Protein AF-A0A9K3NCC0-F1 (afdb_monomer_lite)

Foldseek 3Di:
DDDDDDDPDDPAFDFQPPADAPEEFEWEWDWAADPNDTFIETLLEFEDDDFFDQQNCCPPPVVPPHADEPPAPRPHRDPHHDYHAFEYEDEAQGKYKYKYFYQDPAKWKKFKPPWKWFFFDKDAADDDPCRNVRTDRGGTHIDRMDMHGHRMMTMIITGRNAAGKMKIATPPPRNVVRRGIHIYGYDDPPPPCVRPNDDDPPDAGTDPGHDPDDPPPDPDPPPDD

pLDDT: mean 90.75, std 14.59, range [33.19, 98.88]

Secondary structure (DSSP, 8-state):
-PPPPPPSSPTT----TT--EEEEEEEEEEEEEETTEEEEEETTEEE---SS-HHHHHHHHTTTTT--TT-S-SSS--SS-EEE--EEEEETT-EEEEEEEE-SSS-EEEEETT--EEEEEEEES---GGGGGG---SSPEEESEEEE-TTEEEEEEEE--S-EEEEEEESSHHHHHTT-EEEEEEE-SS--TTTSPPPPTT----GGGSPP-PPPPPPPP----

Sequence (225 aa):
MTTGAARPNPQGTFNVSNVTLTETIILHGLQANIQGSYRYAVNNISYSTPDTPLKLADYYVNGSGVYRLGEFPIHSVNEEAAYGVSVVNATHKGWHEIIFQNDLSSMDSWHLDGYGFYVVGFGDGEWTPGSRDSYNLYDPVVRSTVQVYPGGWTAVYVFLDNPGMWNLRSQHLKRWYLGQELYIRVHDDDPNPAKENPPPENILLCGEFGEPVAPGSAPEPQLGW

InterPro domains:
  IPR008972 Cupredoxin [G3DSA:2.60.40.420] (16-213)
  IPR008972 Cupredoxin [SSF49503] (22-209)
  IPR011706 Multicopper oxidase, C-terminal [PF07731] (55-189)
  IPR045087 Multicopper oxidase [PTHR11709] (22-189)

Radius of gyration: 21.64 Å; chains: 1; bounding box: 37×76×78 Å

Structure (mmCIF, N/CA/C/O backbone):
data_AF-A0A9K3NCC0-F1
#
_entry.id   AF-A0A9K3NCC0-F1
#
loop_
_atom_site.group_PDB
_atom_site.id
_atom_site.type_symbol
_atom_site.label_atom_id
_atom_site.label_alt_id
_atom_site.label_comp_id
_atom_site.label_asym_id
_atom_site.label_entity_id
_atom_site.label_seq_id
_atom_site.pdbx_PDB_ins_code
_atom_site.Cartn_x
_atom_site.Cartn_y
_atom_site.Cartn_z
_atom_site.occupancy
_atom_site.B_iso_or_equiv
_atom_site.auth_seq_id
_atom_site.auth_comp_id
_atom_site.auth_asym_id
_atom_site.auth_atom_id
_atom_site.pdbx_PDB_model_num
ATOM 1 N N . MET A 1 1 ? -1.077 -50.869 6.446 1.00 35.19 1 MET A N 1
ATOM 2 C CA . MET A 1 1 ? -0.549 -49.507 6.664 1.00 35.19 1 MET A CA 1
ATOM 3 C C . MET A 1 1 ? -1.524 -48.771 7.555 1.00 35.19 1 MET A C 1
ATOM 5 O O . MET A 1 1 ? -2.706 -48.746 7.243 1.00 35.19 1 MET A O 1
ATOM 9 N N . THR A 1 2 ? -1.053 -48.289 8.697 1.00 33.19 2 THR A N 1
ATOM 10 C CA . THR A 1 2 ? -1.832 -47.514 9.663 1.00 33.19 2 THR A CA 1
ATOM 11 C C . THR A 1 2 ? -2.222 -46.171 9.050 1.00 33.19 2 THR A C 1
ATOM 13 O O . THR A 1 2 ? -1.381 -45.436 8.538 1.00 33.19 2 THR A O 1
ATOM 16 N N . THR A 1 3 ? -3.518 -45.876 9.062 1.00 37.31 3 THR A N 1
ATOM 17 C CA . THR A 1 3 ? -4.096 -44.576 8.717 1.00 37.31 3 THR A CA 1
ATOM 18 C C . THR A 1 3 ? -3.520 -43.513 9.649 1.00 37.31 3 THR A C 1
ATOM 20 O O . THR A 1 3 ? -3.691 -43.599 10.865 1.00 37.31 3 THR A O 1
ATOM 23 N N . GLY A 1 4 ? -2.785 -42.559 9.073 1.00 40.38 4 GLY A N 1
ATOM 24 C CA . GLY A 1 4 ? -2.139 -41.462 9.787 1.00 40.38 4 GLY A CA 1
ATOM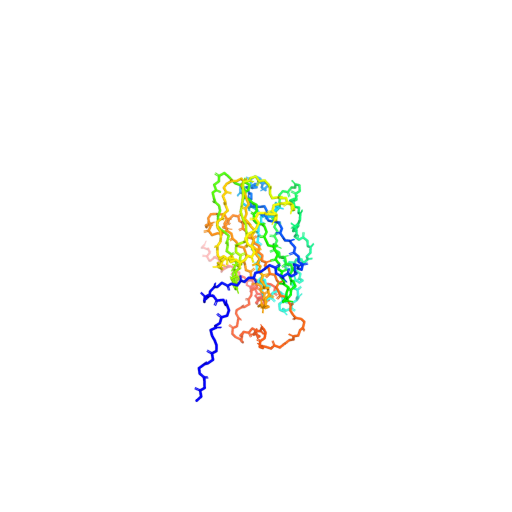 25 C C . GLY A 1 4 ? -3.132 -40.633 10.601 1.00 40.38 4 GLY A C 1
ATOM 26 O O . GLY A 1 4 ? -4.270 -40.417 10.189 1.00 40.38 4 GLY A O 1
ATOM 27 N N . ALA A 1 5 ? -2.661 -40.214 11.772 1.00 35.59 5 ALA A N 1
ATOM 28 C CA . ALA A 1 5 ? -3.373 -39.473 12.799 1.00 35.59 5 ALA A CA 1
ATOM 29 C C . ALA A 1 5 ? -4.171 -38.263 12.275 1.00 35.59 5 ALA A C 1
ATOM 31 O O . ALA A 1 5 ? -3.778 -37.597 11.314 1.00 35.59 5 ALA A O 1
ATOM 32 N N . ALA A 1 6 ? -5.277 -37.967 12.963 1.00 38.84 6 ALA A N 1
ATOM 33 C CA . ALA A 1 6 ? -6.056 -36.749 12.782 1.00 38.84 6 ALA A CA 1
ATOM 34 C C . ALA A 1 6 ? -5.140 -35.513 12.825 1.00 38.84 6 ALA A C 1
ATOM 36 O O . ALA A 1 6 ? -4.315 -35.371 13.730 1.00 38.84 6 ALA A O 1
ATOM 37 N N . ARG A 1 7 ? -5.269 -34.632 11.825 1.00 40.97 7 ARG A N 1
ATOM 38 C CA . ARG A 1 7 ? -4.554 -33.349 11.805 1.00 40.97 7 ARG A CA 1
ATOM 39 C C . ARG A 1 7 ? -5.022 -32.501 13.004 1.00 40.97 7 ARG A C 1
ATOM 41 O O . ARG A 1 7 ? -6.231 -32.435 13.215 1.00 40.97 7 ARG A O 1
ATOM 48 N N . PRO A 1 8 ? -4.120 -31.844 13.762 1.00 47.91 8 PRO A N 1
ATOM 49 C CA . PRO A 1 8 ? -4.491 -31.078 14.959 1.00 47.91 8 PRO A CA 1
ATOM 50 C C . PRO A 1 8 ? -5.408 -29.877 14.695 1.00 47.91 8 PRO A C 1
ATOM 52 O O . PRO A 1 8 ? -6.141 -29.480 15.594 1.00 47.91 8 PRO A O 1
ATOM 55 N N . ASN A 1 9 ? -5.398 -29.326 13.475 1.00 47.22 9 ASN A N 1
ATOM 56 C CA . ASN A 1 9 ? -6.296 -28.240 13.093 1.00 47.22 9 ASN A CA 1
ATOM 57 C C . ASN A 1 9 ? -7.466 -28.760 12.246 1.00 47.22 9 ASN A C 1
ATOM 59 O O . ASN A 1 9 ? -7.235 -29.515 11.289 1.00 47.22 9 ASN A O 1
ATOM 63 N N . PRO A 1 10 ? -8.704 -28.307 12.526 1.00 49.94 10 PRO A N 1
ATOM 64 C CA . PRO A 1 10 ? -9.787 -28.340 11.551 1.00 49.94 10 PRO A CA 1
ATOM 65 C C . PRO A 1 10 ? -9.279 -27.768 10.221 1.00 49.94 10 PRO A C 1
ATOM 67 O O . PRO A 1 10 ? -8.558 -26.772 10.198 1.00 49.94 10 PRO A O 1
ATOM 70 N N . GLN A 1 11 ? -9.593 -28.421 9.104 1.00 44.09 11 GLN A N 1
ATOM 71 C CA . GLN A 1 11 ? -9.156 -27.959 7.785 1.00 44.09 11 GLN A CA 1
ATOM 72 C C . GLN A 1 11 ? -9.553 -26.487 7.575 1.00 44.09 11 GLN A C 1
ATOM 74 O O . GLN A 1 11 ? -10.735 -26.163 7.616 1.00 44.09 11 GLN A O 1
ATOM 79 N N . GLY A 1 12 ? -8.567 -25.617 7.330 1.00 52.44 12 GLY A N 1
ATOM 80 C CA . GLY A 1 12 ? -8.792 -24.219 6.949 1.00 52.44 12 GLY A CA 1
ATOM 81 C C . GLY A 1 12 ? -8.529 -23.161 8.023 1.00 52.44 12 GLY A C 1
ATOM 82 O O . GLY A 1 12 ? -8.654 -21.983 7.706 1.00 52.44 12 GLY A O 1
ATOM 83 N N . THR A 1 13 ? -8.129 -23.527 9.247 1.00 57.16 13 THR A N 1
ATOM 84 C CA . THR A 1 13 ? -7.699 -22.548 10.259 1.00 57.16 13 THR A CA 1
ATOM 85 C C . THR A 1 13 ? -6.177 -22.548 10.387 1.00 57.16 13 THR A C 1
ATOM 87 O O . THR A 1 13 ? -5.557 -23.574 10.676 1.00 57.16 13 THR A O 1
ATOM 90 N N . PHE A 1 14 ? -5.552 -21.396 10.145 1.00 71.06 14 PHE A N 1
ATOM 91 C CA . PHE A 1 14 ? -4.151 -21.166 10.487 1.00 71.06 14 PHE A CA 1
ATOM 92 C C . PHE A 1 14 ? -4.112 -20.287 11.725 1.00 71.06 14 PHE A C 1
ATOM 94 O O . PHE A 1 14 ? -4.691 -19.205 11.755 1.00 71.06 14 PHE A O 1
ATOM 101 N N . ASN A 1 15 ? -3.416 -20.777 12.739 1.00 82.62 15 ASN A N 1
ATOM 102 C CA . ASN A 1 15 ? -3.143 -20.017 13.939 1.00 82.62 15 ASN A CA 1
ATOM 103 C C . ASN A 1 15 ? -1.944 -19.098 13.666 1.00 82.62 15 ASN A C 1
ATOM 105 O O . ASN A 1 15 ? -0.882 -19.571 13.255 1.00 82.62 15 ASN A O 1
ATOM 109 N N . VAL A 1 16 ? -2.121 -17.800 13.907 1.00 90.19 16 VAL A N 1
ATOM 110 C CA . VAL A 1 16 ? -1.085 -16.768 13.737 1.00 90.19 16 VAL A CA 1
ATOM 111 C C . VAL A 1 16 ? -0.627 -16.185 15.081 1.00 90.19 16 VAL A C 1
ATOM 113 O O . VAL A 1 16 ? -0.004 -15.134 15.127 1.00 90.19 16 VAL A O 1
ATOM 116 N N . SER A 1 17 ? -0.894 -16.870 16.195 1.00 90.25 17 SER A N 1
ATOM 117 C CA . SER A 1 17 ? -0.553 -16.414 17.554 1.00 90.25 17 SER A CA 1
ATOM 118 C C . SER A 1 17 ? 0.954 -16.350 17.817 1.00 90.25 17 SER A C 1
ATOM 120 O O . SER A 1 17 ? 1.389 -15.596 18.677 1.00 90.25 17 SER A O 1
ATOM 122 N N . ASN A 1 18 ? 1.752 -17.125 17.076 1.00 88.94 18 ASN A N 1
ATOM 123 C CA . ASN A 1 18 ? 3.203 -17.235 17.272 1.00 88.94 18 ASN A CA 1
ATOM 124 C C . ASN A 1 18 ? 4.018 -16.619 16.121 1.00 88.94 18 ASN A C 1
ATOM 126 O O . ASN A 1 18 ? 5.195 -16.946 15.963 1.00 88.94 18 ASN A O 1
ATOM 130 N N . VAL A 1 19 ? 3.409 -15.776 15.281 1.00 92.19 19 VAL A N 1
ATOM 131 C CA . VAL A 1 19 ? 4.144 -15.100 14.200 1.00 92.19 19 VAL A CA 1
ATOM 132 C C . VAL A 1 19 ? 4.928 -13.914 14.756 1.00 92.19 19 VAL A C 1
ATOM 134 O O . VAL A 1 19 ? 4.476 -13.221 15.664 1.00 92.19 19 VAL A O 1
ATOM 137 N N . THR A 1 20 ? 6.116 -13.667 14.212 1.00 94.31 20 THR A N 1
ATOM 138 C CA . THR A 1 20 ? 6.901 -12.466 14.523 1.00 94.31 20 THR A CA 1
ATOM 139 C C . THR A 1 20 ? 6.724 -11.470 13.392 1.00 94.31 20 THR A C 1
ATOM 141 O O . THR A 1 20 ? 7.162 -11.739 12.274 1.00 94.31 20 THR A O 1
ATOM 144 N N . LEU A 1 21 ? 6.079 -10.340 13.682 1.00 95.88 21 LEU A N 1
ATOM 145 C CA . LEU A 1 21 ? 5.903 -9.266 12.711 1.00 95.88 21 LEU A CA 1
ATOM 146 C C . LEU A 1 21 ? 7.261 -8.646 12.368 1.00 95.88 21 LEU A C 1
ATOM 148 O O . LEU A 1 21 ? 8.018 -8.247 13.250 1.00 95.88 21 LEU A O 1
ATOM 152 N N . THR A 1 22 ? 7.560 -8.596 11.078 1.00 96.12 22 THR A N 1
ATOM 153 C CA . THR A 1 22 ? 8.728 -7.933 10.501 1.00 96.12 22 THR A CA 1
ATOM 154 C C . THR A 1 22 ? 8.508 -6.429 10.424 1.00 96.12 22 THR A C 1
ATOM 156 O O . THR A 1 22 ? 9.412 -5.665 10.744 1.00 96.12 22 THR A O 1
ATOM 159 N N . GLU A 1 23 ? 7.306 -6.008 10.034 1.00 95.56 23 GLU A N 1
ATOM 160 C CA . GLU A 1 23 ? 6.959 -4.602 9.854 1.00 95.56 23 GLU A CA 1
ATOM 161 C C . GLU A 1 23 ? 5.448 -4.398 10.010 1.00 95.56 23 GLU A C 1
ATOM 163 O O . GLU A 1 23 ? 4.643 -5.292 9.722 1.00 95.56 23 GLU A O 1
ATOM 168 N N . THR A 1 24 ? 5.073 -3.208 10.470 1.00 97.81 24 THR A N 1
ATOM 169 C CA . THR A 1 24 ? 3.688 -2.746 10.531 1.00 97.81 24 THR A CA 1
ATOM 170 C C . THR A 1 24 ? 3.521 -1.602 9.536 1.00 97.81 24 THR A C 1
ATOM 172 O O . THR A 1 24 ? 4.287 -0.652 9.570 1.00 97.81 24 THR A O 1
ATOM 175 N N . ILE A 1 25 ? 2.508 -1.650 8.681 1.00 98.31 25 ILE A N 1
ATOM 176 C CA . ILE A 1 25 ? 2.195 -0.615 7.695 1.00 98.31 25 ILE A CA 1
ATOM 177 C C . ILE A 1 25 ? 0.815 -0.055 8.040 1.00 98.31 25 ILE A C 1
ATOM 179 O O . ILE A 1 25 ? -0.150 -0.808 8.134 1.00 98.31 25 ILE A O 1
ATOM 183 N N . ILE A 1 26 ? 0.705 1.257 8.223 1.00 98.62 26 ILE A N 1
ATOM 184 C CA . ILE A 1 26 ? -0.544 1.952 8.550 1.00 98.62 26 ILE A CA 1
ATOM 185 C C . ILE A 1 26 ? -0.945 2.804 7.349 1.00 98.62 26 ILE A C 1
ATOM 187 O O . ILE A 1 26 ? -0.176 3.649 6.896 1.00 98.62 26 ILE A O 1
ATOM 191 N N . LEU A 1 27 ? -2.144 2.569 6.820 1.00 98.81 27 LEU A N 1
ATOM 192 C CA . LEU A 1 27 ? -2.645 3.158 5.581 1.00 98.81 27 LEU A CA 1
ATOM 193 C C . LEU A 1 27 ? -3.971 3.874 5.828 1.00 98.81 27 LEU A C 1
ATOM 195 O O . LEU A 1 27 ? -5.013 3.237 5.970 1.00 98.81 27 LEU A O 1
ATOM 199 N N . HIS A 1 28 ? -3.936 5.200 5.822 1.00 98.75 28 HIS A N 1
ATOM 200 C CA . HIS A 1 28 ? -5.098 6.072 5.907 1.00 98.75 28 HIS A CA 1
ATOM 201 C C . HIS A 1 28 ? -5.676 6.318 4.520 1.00 98.75 28 HIS A C 1
ATOM 203 O O . HIS A 1 28 ? -5.086 7.024 3.699 1.00 98.75 28 HIS A O 1
ATOM 209 N N . GLY A 1 29 ? -6.843 5.736 4.257 1.00 98.44 29 GLY A N 1
ATOM 210 C CA . GLY A 1 29 ? -7.656 6.051 3.092 1.00 98.44 29 GLY A CA 1
ATOM 211 C C . GLY A 1 29 ? -8.475 7.314 3.332 1.00 98.44 29 GLY A C 1
ATOM 212 O O . GLY A 1 29 ? -9.334 7.325 4.211 1.00 98.44 29 GLY A O 1
ATOM 213 N N . LEU A 1 30 ? -8.242 8.359 2.534 1.00 98.38 30 LEU A N 1
ATOM 214 C CA . LEU A 1 30 ? -8.846 9.679 2.741 1.00 98.38 30 LEU A CA 1
ATOM 215 C C . LEU A 1 30 ? -9.178 10.400 1.424 1.00 98.38 30 LEU A C 1
ATOM 217 O O . LEU A 1 30 ? -8.733 10.009 0.341 1.00 98.38 30 LEU A O 1
ATOM 221 N N . GLN A 1 31 ? -9.988 11.460 1.518 1.00 98.06 31 GLN A N 1
ATOM 222 C CA . GLN A 1 31 ? -10.206 12.406 0.417 1.00 98.06 31 GLN A CA 1
ATOM 223 C C . GLN A 1 31 ? -9.142 13.497 0.466 1.00 98.06 31 GLN A C 1
ATOM 225 O O . GLN A 1 31 ? -8.842 14.017 1.537 1.00 98.06 31 GLN A O 1
ATOM 230 N N . ALA A 1 32 ? -8.631 13.889 -0.695 1.00 97.12 32 ALA A N 1
ATOM 231 C CA . ALA A 1 32 ? -7.614 14.920 -0.817 1.00 97.12 32 ALA A CA 1
ATOM 232 C C . ALA A 1 32 ? -8.002 15.961 -1.871 1.00 97.12 32 ALA A C 1
ATOM 234 O O . ALA A 1 32 ? -8.686 15.660 -2.854 1.00 97.12 32 ALA A O 1
ATOM 235 N N . ASN A 1 33 ? -7.534 17.193 -1.682 1.00 96.94 33 ASN A N 1
ATOM 236 C CA . ASN A 1 33 ? -7.567 18.229 -2.706 1.00 96.94 33 ASN A CA 1
ATOM 237 C C . ASN A 1 33 ? -6.130 18.579 -3.085 1.00 96.94 33 ASN A C 1
ATOM 239 O O . ASN A 1 33 ? -5.371 19.052 -2.245 1.00 96.94 33 ASN A O 1
ATOM 243 N N . ILE A 1 34 ? -5.769 18.342 -4.343 1.00 97.75 34 ILE A N 1
ATOM 244 C CA . ILE A 1 34 ? -4.435 18.633 -4.865 1.00 97.75 34 ILE A CA 1
ATOM 245 C C . ILE A 1 34 ? -4.605 19.670 -5.969 1.00 97.75 34 ILE A C 1
ATOM 247 O O . ILE A 1 34 ? -5.135 19.364 -7.039 1.00 97.75 34 ILE A O 1
ATOM 251 N N . GLN A 1 35 ? -4.198 20.912 -5.692 1.00 94.88 35 GLN A N 1
ATOM 252 C CA . GLN A 1 35 ? -4.270 22.035 -6.638 1.00 94.88 35 GLN A CA 1
ATOM 253 C C . GLN A 1 35 ? -5.677 22.241 -7.242 1.00 94.88 35 GLN A C 1
ATOM 255 O O . GLN A 1 35 ? -5.838 22.445 -8.443 1.00 94.88 35 GLN A O 1
ATOM 260 N N . GLY A 1 36 ? -6.725 22.143 -6.418 1.00 94.50 36 GLY A N 1
ATOM 261 C CA . GLY A 1 36 ? -8.120 22.296 -6.845 1.00 94.50 36 GLY A CA 1
ATOM 262 C C . GLY A 1 36 ? -8.755 21.024 -7.417 1.00 94.50 36 GLY A C 1
ATOM 263 O O . GLY A 1 36 ? -9.962 21.009 -7.656 1.00 94.50 36 GLY A O 1
ATOM 264 N N . SER A 1 37 ? -7.985 19.948 -7.601 1.00 96.94 37 SER A N 1
ATOM 265 C CA . SER A 1 37 ? -8.492 18.657 -8.073 1.00 96.94 37 SER A CA 1
ATOM 266 C C . SER A 1 37 ? -8.880 17.756 -6.906 1.00 96.94 37 SER A C 1
ATOM 268 O O . SER A 1 37 ? -8.071 17.489 -6.019 1.00 96.94 37 SER A O 1
ATOM 270 N N . TYR A 1 38 ? -10.108 17.240 -6.937 1.00 97.62 38 TYR A N 1
ATOM 271 C CA . TYR A 1 38 ? -10.577 16.241 -5.981 1.00 97.62 38 TYR A CA 1
ATOM 272 C C . TYR A 1 38 ? -9.947 14.871 -6.269 1.00 97.62 38 TYR A C 1
ATOM 274 O O . TYR A 1 38 ? -10.059 14.355 -7.385 1.00 97.62 38 TYR A O 1
ATOM 282 N N . ARG A 1 39 ? -9.325 14.271 -5.253 1.00 98.44 39 ARG A N 1
ATOM 283 C CA . ARG A 1 39 ? -8.636 12.978 -5.316 1.00 98.44 39 ARG A CA 1
ATOM 284 C C . ARG A 1 39 ? -8.961 12.108 -4.108 1.00 98.44 39 ARG A C 1
ATOM 286 O O . ARG A 1 39 ? -9.506 12.578 -3.110 1.00 98.44 39 ARG A O 1
ATOM 293 N N . TYR A 1 40 ? -8.618 10.831 -4.216 1.00 98.56 40 TYR A N 1
ATOM 294 C CA . TYR A 1 40 ? -8.448 9.971 -3.053 1.00 98.56 40 TYR A CA 1
ATOM 295 C C . TYR A 1 40 ? -6.964 9.678 -2.889 1.00 98.56 40 TYR A C 1
ATOM 297 O O . TYR A 1 40 ? -6.224 9.627 -3.868 1.00 98.56 40 TYR A O 1
ATOM 305 N N . ALA A 1 41 ? -6.536 9.503 -1.650 1.00 98.50 41 ALA A N 1
ATOM 306 C CA . ALA A 1 41 ? -5.137 9.307 -1.331 1.00 98.50 41 ALA A CA 1
ATOM 307 C C . ALA A 1 41 ? -4.972 8.254 -0.241 1.00 98.50 41 ALA A C 1
ATOM 309 O O . ALA A 1 41 ? -5.911 7.940 0.499 1.00 98.50 41 ALA A O 1
ATOM 310 N N . VAL A 1 42 ? -3.750 7.738 -0.160 1.00 98.75 42 VAL A N 1
ATOM 311 C CA . VAL A 1 42 ? -3.281 6.891 0.931 1.00 98.75 42 VAL A CA 1
ATOM 312 C C . VAL A 1 42 ? -2.171 7.647 1.638 1.00 98.75 42 VAL A C 1
ATOM 314 O O . VAL A 1 42 ? -1.190 8.017 0.997 1.00 98.75 42 VAL A O 1
ATOM 317 N N . ASN A 1 43 ? -2.343 7.945 2.926 1.00 98.62 43 ASN A N 1
ATOM 318 C CA . ASN A 1 43 ? -1.390 8.748 3.705 1.00 98.62 43 ASN A CA 1
ATOM 319 C C . ASN A 1 43 ? -1.026 10.089 3.029 1.00 98.62 43 ASN A C 1
ATOM 321 O O . ASN A 1 43 ? 0.122 10.530 3.055 1.00 98.62 43 ASN A O 1
ATOM 325 N N . ASN A 1 44 ? -2.025 10.738 2.417 1.00 98.44 44 ASN A N 1
ATOM 326 C CA . ASN A 1 44 ? -1.894 11.972 1.632 1.00 98.44 44 ASN A CA 1
ATOM 327 C C . ASN A 1 44 ? -1.064 11.864 0.335 1.00 98.44 44 ASN A C 1
ATOM 329 O O . ASN A 1 44 ? -0.757 12.872 -0.295 1.00 98.44 44 ASN A O 1
ATOM 333 N N . ILE A 1 45 ? -0.794 10.656 -0.159 1.00 98.50 45 ILE A N 1
ATOM 334 C CA . ILE A 1 45 ? -0.277 10.450 -1.516 1.00 98.50 45 ILE A CA 1
ATOM 335 C C . ILE A 1 45 ? -1.398 9.895 -2.399 1.00 98.50 45 ILE A C 1
ATOM 337 O O . ILE A 1 45 ? -1.899 8.792 -2.183 1.00 98.50 45 ILE A O 1
ATOM 341 N N . SER A 1 46 ? -1.816 10.680 -3.391 1.00 98.69 46 SER A N 1
ATOM 342 C CA . SER A 1 46 ? -2.705 10.226 -4.464 1.00 98.69 46 SER A CA 1
ATOM 343 C C . SER A 1 46 ? -1.854 9.542 -5.525 1.00 98.69 46 SER A C 1
ATOM 345 O O . SER A 1 46 ? -1.010 10.194 -6.145 1.00 98.69 46 SER A O 1
ATOM 347 N N . TYR A 1 47 ? -2.087 8.253 -5.768 1.00 98.50 47 TYR A N 1
ATOM 348 C CA . TYR A 1 47 ? -1.313 7.509 -6.756 1.00 98.50 47 TYR A CA 1
ATOM 349 C C . TYR A 1 47 ? -1.433 8.134 -8.150 1.00 98.50 47 TYR A C 1
ATOM 351 O O . TYR A 1 47 ? -2.528 8.475 -8.607 1.00 98.50 47 TYR A O 1
ATOM 359 N N . SER A 1 48 ? -0.291 8.282 -8.812 1.00 97.38 48 SER A N 1
ATOM 360 C CA . SER A 1 48 ? -0.176 8.694 -10.205 1.00 97.38 48 SER A CA 1
ATOM 361 C C . SER A 1 48 ? 0.484 7.568 -10.982 1.00 97.38 48 SER A C 1
ATOM 363 O O . SER A 1 48 ? 1.639 7.238 -10.722 1.00 97.38 48 SER A O 1
ATOM 365 N N . THR A 1 49 ? -0.237 6.979 -11.934 1.00 96.88 49 THR A N 1
ATOM 366 C CA . THR A 1 49 ? 0.289 5.894 -12.766 1.00 96.88 49 THR A CA 1
ATOM 367 C C . THR A 1 49 ? 1.456 6.405 -13.620 1.00 96.88 49 THR A C 1
ATOM 369 O O . THR A 1 49 ? 1.254 7.350 -14.384 1.00 96.88 49 THR A O 1
ATOM 372 N N . PRO A 1 50 ? 2.666 5.828 -13.502 1.00 96.81 50 PRO A N 1
ATOM 373 C CA . PRO A 1 50 ? 3.790 6.192 -14.359 1.00 96.81 50 PRO A CA 1
ATOM 374 C C . PRO A 1 50 ? 3.629 5.621 -15.775 1.00 96.81 50 PRO A C 1
ATOM 376 O O . PRO A 1 50 ? 3.002 4.578 -15.963 1.00 96.81 50 PRO A O 1
ATOM 379 N N . ASP A 1 51 ? 4.267 6.259 -16.760 1.00 96.06 51 ASP A N 1
ATOM 380 C CA . ASP A 1 51 ? 4.298 5.773 -18.152 1.00 96.06 51 ASP A CA 1
ATOM 381 C C . ASP A 1 51 ? 5.106 4.470 -18.306 1.00 96.06 51 ASP A C 1
ATOM 383 O O . ASP A 1 51 ? 4.867 3.671 -19.217 1.00 96.06 51 ASP A O 1
ATOM 387 N N . THR A 1 52 ? 6.064 4.243 -17.401 1.00 96.50 52 THR A N 1
ATOM 388 C CA . THR A 1 52 ? 6.847 3.008 -17.308 1.00 96.50 52 THR A CA 1
ATOM 389 C C . THR A 1 52 ? 6.196 2.057 -16.294 1.00 96.50 52 THR A C 1
ATOM 391 O O . THR A 1 52 ? 6.102 2.408 -15.116 1.00 96.50 52 THR A O 1
ATOM 394 N N . PRO A 1 53 ? 5.795 0.832 -16.682 1.00 96.44 53 PRO A N 1
ATOM 395 C CA . PRO A 1 53 ? 5.217 -0.146 -15.770 1.00 96.44 53 PRO A CA 1
ATOM 396 C C . PRO A 1 53 ? 6.168 -0.464 -14.618 1.00 96.44 53 PRO A C 1
ATOM 398 O O . PRO A 1 53 ? 7.340 -0.775 -14.839 1.00 96.44 53 PRO A O 1
ATOM 401 N N . LEU A 1 54 ? 5.650 -0.458 -13.387 1.00 97.25 54 LEU A N 1
ATOM 402 C CA . LEU A 1 54 ? 6.467 -0.628 -12.182 1.00 97.25 54 LEU A CA 1
ATOM 403 C C . LEU A 1 54 ? 7.296 -1.914 -12.191 1.00 97.25 54 LEU A C 1
ATOM 405 O O . LEU A 1 54 ? 8.443 -1.889 -11.762 1.00 97.25 54 LEU A O 1
ATOM 409 N N . LYS A 1 55 ? 6.760 -3.022 -12.722 1.00 94.69 55 LYS A N 1
ATOM 410 C CA . LYS A 1 55 ? 7.508 -4.284 -12.804 1.00 94.69 55 LYS A CA 1
ATOM 411 C C . LYS A 1 55 ? 8.651 -4.243 -13.827 1.00 94.69 55 LYS A C 1
ATOM 413 O O . LYS A 1 55 ? 9.683 -4.863 -13.591 1.00 94.69 55 LYS A O 1
ATOM 418 N N . LEU A 1 56 ? 8.502 -3.494 -14.924 1.00 94.56 56 LEU A N 1
ATOM 419 C CA . LEU A 1 56 ? 9.599 -3.277 -15.875 1.00 94.56 56 LEU A CA 1
ATOM 420 C C . LEU A 1 56 ? 10.675 -2.378 -15.261 1.00 94.56 56 LEU A C 1
ATOM 422 O O . LEU A 1 56 ? 11.858 -2.685 -15.365 1.00 94.56 56 LEU A O 1
ATOM 426 N N . ALA A 1 57 ? 10.260 -1.305 -14.583 1.00 95.81 57 ALA A N 1
ATOM 427 C CA . ALA A 1 57 ? 11.173 -0.408 -13.883 1.00 95.81 57 ALA A CA 1
ATOM 428 C C . ALA A 1 57 ? 11.966 -1.141 -12.789 1.00 95.81 57 ALA A C 1
ATOM 430 O O . ALA A 1 57 ? 13.183 -0.996 -12.702 1.00 95.81 57 ALA A O 1
ATOM 431 N N . ASP A 1 58 ? 11.290 -1.971 -11.994 1.00 94.69 58 ASP A N 1
ATOM 432 C CA . ASP A 1 58 ? 11.908 -2.839 -10.990 1.00 94.69 58 ASP A CA 1
ATOM 433 C C . ASP A 1 58 ? 12.949 -3.778 -11.615 1.00 94.69 58 ASP A C 1
ATOM 435 O O . ASP A 1 58 ? 14.088 -3.831 -11.161 1.00 94.69 58 ASP A O 1
ATOM 439 N N . TYR A 1 59 ? 12.588 -4.460 -12.706 1.00 92.25 59 TYR A N 1
ATOM 440 C CA . TYR A 1 59 ? 13.448 -5.455 -13.345 1.00 92.25 59 TYR A CA 1
ATOM 441 C C . TYR A 1 59 ? 14.687 -4.856 -14.033 1.00 92.25 59 TYR A C 1
ATOM 443 O O . TYR A 1 59 ? 15.788 -5.376 -13.874 1.00 92.25 59 TYR A O 1
ATOM 451 N N . TYR A 1 60 ? 14.531 -3.778 -14.809 1.00 92.00 60 TYR A N 1
ATOM 452 C CA . TYR A 1 60 ? 15.621 -3.251 -15.643 1.00 92.00 60 TYR A CA 1
ATOM 453 C C . TYR A 1 60 ? 16.504 -2.220 -14.942 1.00 92.00 60 TYR A C 1
ATOM 455 O O . TYR A 1 60 ? 17.695 -2.133 -15.239 1.00 92.00 60 TYR A O 1
ATOM 463 N N . VAL A 1 61 ? 15.931 -1.413 -14.047 1.00 94.06 61 VAL A N 1
ATOM 464 C CA . VAL A 1 61 ? 16.618 -0.252 -13.451 1.00 94.06 61 VAL A CA 1
ATOM 465 C C . VAL A 1 61 ? 16.411 -0.146 -11.940 1.00 94.06 61 VAL A C 1
ATOM 467 O O . VAL A 1 61 ? 16.720 0.889 -11.351 1.00 94.06 61 VAL A O 1
ATOM 470 N N . ASN A 1 62 ? 15.896 -1.201 -11.295 1.00 92.94 62 ASN A N 1
ATOM 471 C CA . ASN A 1 62 ? 15.599 -1.232 -9.861 1.00 92.94 62 ASN A CA 1
ATOM 472 C C . ASN A 1 62 ? 14.760 -0.022 -9.397 1.00 92.94 62 ASN A C 1
ATOM 474 O O . ASN A 1 62 ? 15.010 0.582 -8.355 1.00 92.94 62 ASN A O 1
ATOM 478 N N . GLY A 1 63 ? 13.801 0.384 -10.232 1.00 94.94 63 GLY A N 1
ATOM 479 C CA . GLY A 1 63 ? 12.906 1.518 -9.999 1.00 94.94 63 GLY A CA 1
ATOM 480 C C . GLY A 1 63 ? 13.481 2.903 -10.299 1.00 94.94 63 GLY A C 1
ATOM 481 O O . GLY A 1 63 ? 12.717 3.869 -10.306 1.00 94.94 63 GLY A O 1
ATOM 482 N N . SER A 1 64 ? 14.786 3.023 -10.577 1.00 95.38 64 SER A N 1
ATOM 483 C CA . SER A 1 64 ? 15.437 4.304 -10.879 1.00 95.38 64 SER A CA 1
ATOM 484 C C . SER A 1 64 ? 14.702 5.059 -11.991 1.00 95.38 64 SER A C 1
ATOM 486 O O . SER A 1 64 ? 14.369 4.473 -13.011 1.00 95.38 64 SER A O 1
ATOM 488 N N . GLY A 1 65 ? 14.444 6.354 -11.787 1.00 93.94 65 GLY A N 1
ATOM 489 C CA . GLY A 1 65 ? 13.701 7.201 -12.735 1.00 93.94 65 GLY A CA 1
ATOM 490 C C . GLY A 1 65 ? 12.173 7.131 -12.611 1.00 93.94 65 GLY A C 1
ATOM 491 O O . GLY A 1 65 ? 11.500 8.105 -12.936 1.00 93.94 65 GLY A O 1
ATOM 492 N N . VAL A 1 66 ? 11.623 6.051 -12.040 1.00 96.69 66 VAL A N 1
ATOM 493 C CA . VAL A 1 66 ? 10.174 5.772 -12.053 1.00 96.69 66 VAL A CA 1
ATOM 494 C C . VAL A 1 66 ? 9.533 5.862 -10.667 1.00 96.69 66 VAL A C 1
ATOM 496 O O . VAL A 1 66 ? 8.484 6.485 -10.512 1.00 96.69 66 VAL A O 1
ATOM 499 N N . TYR A 1 67 ? 10.140 5.254 -9.648 1.00 96.56 67 TYR A N 1
ATOM 500 C CA . TYR A 1 67 ? 9.656 5.302 -8.265 1.00 96.56 67 TYR A CA 1
ATOM 501 C C . TYR A 1 67 ? 10.817 5.292 -7.273 1.00 96.56 67 TYR A C 1
ATOM 503 O O . TYR A 1 67 ? 11.964 5.018 -7.623 1.00 96.56 67 TYR A O 1
ATOM 511 N N . ARG A 1 68 ? 10.525 5.595 -6.006 1.00 95.44 68 ARG A N 1
ATOM 512 C CA . ARG A 1 68 ? 11.524 5.612 -4.936 1.00 95.44 68 ARG A CA 1
ATOM 513 C C . ARG A 1 68 ? 11.064 4.766 -3.764 1.00 95.44 68 ARG A C 1
ATOM 515 O O . ARG A 1 68 ? 9.938 4.894 -3.296 1.00 95.44 68 ARG A O 1
ATOM 522 N N . LEU A 1 69 ? 11.949 3.890 -3.306 1.00 93.94 69 LEU A N 1
ATOM 523 C CA . LEU A 1 69 ? 11.705 3.047 -2.142 1.00 93.94 69 LEU A CA 1
ATOM 524 C C . LEU A 1 69 ? 12.007 3.823 -0.858 1.00 93.94 69 LEU A C 1
ATOM 526 O O . LEU A 1 69 ? 12.951 4.608 -0.812 1.00 93.94 69 LEU A O 1
ATOM 530 N N . GLY A 1 70 ? 11.211 3.586 0.185 1.00 91.75 70 GLY A N 1
ATOM 531 C CA . GLY A 1 70 ? 11.392 4.204 1.504 1.00 91.75 70 GLY A CA 1
ATOM 532 C C . GLY A 1 70 ? 10.872 5.640 1.633 1.00 91.75 70 GLY A C 1
ATOM 533 O O . GLY A 1 70 ? 10.943 6.197 2.722 1.00 91.75 70 GLY A O 1
ATOM 534 N N . GLU A 1 71 ? 10.334 6.236 0.564 1.00 92.69 71 GLU A N 1
ATOM 535 C CA . GLU A 1 71 ? 9.725 7.575 0.627 1.00 92.69 71 GLU A CA 1
ATOM 536 C C . GLU A 1 71 ? 8.235 7.549 0.999 1.00 92.69 71 GLU A C 1
ATOM 538 O O . GLU A 1 71 ? 7.723 8.529 1.537 1.00 92.69 71 GLU A O 1
ATOM 543 N N . PHE A 1 72 ? 7.520 6.450 0.728 1.00 96.94 72 PHE A N 1
ATOM 544 C CA . PHE A 1 72 ? 6.107 6.349 1.094 1.00 96.94 72 PHE A CA 1
ATOM 545 C C . PHE A 1 72 ? 5.957 6.271 2.628 1.00 96.94 72 PHE A C 1
ATOM 547 O O . PHE A 1 72 ? 6.561 5.392 3.251 1.00 96.94 72 PHE A O 1
ATOM 554 N N . PRO A 1 73 ? 5.149 7.142 3.259 1.00 96.75 73 PRO A N 1
ATOM 555 C CA . PRO A 1 73 ? 5.068 7.230 4.711 1.00 96.75 73 PRO A CA 1
ATOM 556 C C . PRO A 1 73 ? 4.193 6.100 5.271 1.00 96.75 73 PRO A C 1
ATOM 558 O O . PRO A 1 73 ? 2.978 6.215 5.318 1.00 96.75 73 PRO A O 1
ATOM 561 N N . ILE A 1 74 ? 4.786 4.988 5.708 1.00 97.00 74 ILE A N 1
ATOM 562 C CA . ILE A 1 74 ? 4.035 3.816 6.213 1.00 97.00 74 ILE A CA 1
ATOM 563 C C . ILE A 1 74 ? 3.565 3.930 7.676 1.00 97.00 74 ILE A C 1
ATOM 565 O O . ILE A 1 74 ? 2.845 3.060 8.157 1.00 97.00 74 ILE A O 1
ATOM 569 N N . HIS A 1 75 ? 3.967 4.979 8.395 1.00 96.19 75 HIS A N 1
ATOM 570 C CA . HIS A 1 75 ? 3.641 5.193 9.816 1.00 96.19 75 HIS A CA 1
ATOM 571 C C . HIS A 1 75 ? 3.070 6.585 10.111 1.00 96.19 75 HIS A C 1
ATOM 573 O O . HIS A 1 75 ? 2.912 6.961 11.270 1.00 96.19 75 HIS A O 1
ATOM 579 N N . SER A 1 76 ? 2.807 7.374 9.074 1.00 96.62 76 SER A N 1
ATOM 580 C CA . SER A 1 76 ? 2.331 8.745 9.204 1.00 96.62 76 SER A CA 1
ATOM 581 C C . SER A 1 76 ? 1.524 9.140 7.979 1.00 96.62 76 SER A C 1
ATOM 583 O O . SER A 1 76 ? 1.667 8.559 6.907 1.00 96.62 76 SER A O 1
ATOM 585 N N . VAL A 1 77 ? 0.713 10.178 8.127 1.00 97.75 77 VAL A N 1
ATOM 586 C CA . VAL A 1 77 ? 0.048 10.855 7.014 1.00 97.75 77 VAL A CA 1
ATOM 587 C C . VAL A 1 77 ? 0.842 12.123 6.716 1.00 97.75 77 VAL A C 1
ATOM 589 O O . VAL A 1 77 ? 1.170 12.861 7.645 1.00 97.75 77 VAL A O 1
ATOM 592 N N . ASN A 1 78 ? 1.188 12.373 5.449 1.00 97.62 78 ASN A N 1
ATOM 593 C CA . ASN A 1 78 ? 1.865 13.621 5.074 1.00 97.62 78 ASN A CA 1
ATOM 594 C C . ASN A 1 78 ? 1.001 14.837 5.439 1.00 97.62 78 ASN A C 1
ATOM 596 O O . ASN A 1 78 ? -0.221 14.752 5.393 1.00 97.62 78 ASN A O 1
ATOM 600 N N . GLU A 1 79 ? 1.610 15.980 5.756 1.00 96.19 79 GLU A N 1
ATOM 601 C CA . GLU A 1 79 ? 0.854 17.198 6.098 1.00 96.19 79 GLU A CA 1
ATOM 602 C C . GLU A 1 79 ? 0.030 17.714 4.909 1.00 96.19 79 GLU A C 1
ATOM 604 O O . GLU A 1 79 ? -1.142 18.061 5.055 1.00 96.19 79 GLU A O 1
ATOM 609 N N . GLU A 1 80 ? 0.628 17.706 3.716 1.00 96.19 80 GLU A N 1
ATOM 610 C CA . GLU A 1 80 ? -0.012 18.127 2.474 1.00 96.19 80 GLU A CA 1
ATOM 611 C C . GLU A 1 80 ? -0.193 16.953 1.515 1.00 96.19 80 GLU A C 1
ATOM 613 O O . GLU A 1 80 ? 0.656 16.063 1.407 1.00 96.19 80 GLU A O 1
ATOM 618 N N . ALA A 1 81 ? -1.310 16.973 0.787 1.00 97.88 81 ALA A N 1
ATOM 619 C CA . ALA A 1 81 ? -1.588 15.971 -0.223 1.00 97.88 81 ALA A CA 1
ATOM 620 C C . ALA A 1 81 ? -0.837 16.252 -1.529 1.00 97.88 81 ALA A C 1
ATOM 622 O O . ALA A 1 81 ? -0.857 17.373 -2.043 1.00 97.88 81 ALA A O 1
ATOM 623 N N . ALA A 1 82 ? -0.248 15.212 -2.115 1.00 97.94 82 ALA A N 1
ATOM 624 C CA . ALA A 1 82 ? 0.481 15.305 -3.376 1.00 97.94 82 ALA A CA 1
ATOM 625 C C . ALA A 1 82 ? 0.219 14.096 -4.281 1.00 97.94 82 ALA A C 1
ATOM 627 O O . ALA A 1 82 ? -0.209 13.031 -3.831 1.00 97.94 82 ALA A O 1
ATOM 628 N N . TYR A 1 83 ? 0.477 14.269 -5.577 1.00 98.25 83 TYR A N 1
ATOM 629 C CA . TYR A 1 83 ? 0.568 13.139 -6.497 1.00 98.25 83 TYR A CA 1
ATOM 630 C C . TYR A 1 83 ? 1.902 12.425 -6.299 1.00 98.25 83 TYR A C 1
ATOM 632 O O . TYR A 1 83 ? 2.926 13.080 -6.105 1.00 98.25 83 TYR A O 1
ATOM 640 N N . GLY A 1 84 ? 1.907 11.100 -6.399 1.00 97.38 84 GLY A N 1
ATOM 641 C CA . GLY A 1 84 ? 3.142 10.329 -6.301 1.00 97.38 84 GLY A CA 1
ATOM 642 C C . GLY A 1 84 ? 3.003 8.899 -6.800 1.00 97.38 84 GLY A C 1
ATOM 643 O O . GLY A 1 84 ? 1.898 8.381 -6.956 1.00 97.38 84 GLY A O 1
ATOM 644 N N . VAL A 1 85 ? 4.142 8.257 -7.047 1.00 98.06 85 VAL A N 1
ATOM 645 C CA . VAL A 1 85 ? 4.209 6.833 -7.386 1.00 98.06 85 VAL A CA 1
ATOM 646 C C . VAL A 1 85 ? 4.466 6.051 -6.099 1.00 98.06 85 VAL A C 1
ATOM 648 O O . VAL A 1 85 ? 5.604 5.899 -5.659 1.00 98.06 85 VAL A O 1
ATOM 651 N N . SER A 1 86 ? 3.391 5.599 -5.459 1.00 97.81 86 SER A N 1
ATOM 652 C CA . SER A 1 86 ? 3.440 4.926 -4.156 1.00 97.81 86 SER A CA 1
ATOM 653 C C . SER A 1 86 ? 3.940 3.485 -4.283 1.00 97.81 86 SER A C 1
ATOM 655 O O . SER A 1 86 ? 3.179 2.603 -4.686 1.00 97.81 86 SER A O 1
ATOM 657 N N . VAL A 1 87 ? 5.200 3.238 -3.910 1.00 98.31 87 VAL A N 1
ATOM 658 C CA . VAL A 1 87 ? 5.772 1.887 -3.793 1.00 98.31 87 VAL A CA 1
ATOM 659 C C . VAL A 1 87 ? 6.338 1.682 -2.391 1.00 98.31 87 VAL A C 1
ATOM 661 O O . VAL A 1 87 ? 7.223 2.413 -1.950 1.00 98.31 87 VAL A O 1
ATOM 664 N N . VAL A 1 88 ? 5.838 0.663 -1.698 1.00 97.56 88 VAL A N 1
ATOM 665 C CA . VAL A 1 88 ? 6.309 0.233 -0.380 1.00 97.56 88 VAL A CA 1
ATOM 666 C C . VAL A 1 88 ? 7.196 -0.990 -0.562 1.00 97.56 88 VAL A C 1
ATOM 668 O O . VAL A 1 88 ? 6.777 -1.981 -1.158 1.00 97.56 88 VAL A O 1
ATOM 671 N N . ASN A 1 89 ? 8.431 -0.921 -0.070 1.00 95.69 89 ASN A N 1
ATOM 672 C CA . ASN A 1 89 ? 9.316 -2.081 -0.044 1.00 95.69 89 ASN A CA 1
ATOM 673 C C . ASN A 1 89 ? 8.935 -2.972 1.136 1.00 95.69 89 ASN A C 1
ATOM 675 O O . ASN A 1 89 ? 8.772 -2.458 2.235 1.00 95.69 89 ASN A O 1
ATOM 679 N N . ALA A 1 90 ? 8.843 -4.279 0.922 1.00 94.75 90 ALA A N 1
ATOM 680 C CA . ALA A 1 90 ? 8.509 -5.228 1.970 1.00 94.75 90 ALA A CA 1
ATOM 681 C C . ALA A 1 90 ? 9.468 -6.421 1.968 1.00 94.75 90 ALA A C 1
ATOM 683 O O . ALA A 1 90 ? 10.019 -6.817 0.935 1.00 94.75 90 ALA A O 1
ATOM 684 N N . THR A 1 91 ? 9.678 -6.999 3.148 1.00 93.69 91 THR A N 1
ATOM 685 C CA . THR A 1 91 ? 10.665 -8.067 3.338 1.00 93.69 91 THR A CA 1
ATOM 686 C C . THR A 1 91 ? 10.120 -9.402 2.826 1.00 93.69 91 THR A C 1
ATOM 688 O O . THR A 1 91 ? 9.108 -9.898 3.326 1.00 93.69 91 THR A O 1
ATOM 691 N N . HIS A 1 92 ? 10.800 -10.029 1.862 1.00 94.38 92 HIS A N 1
ATOM 692 C CA . HIS A 1 92 ? 10.429 -11.366 1.394 1.00 94.38 92 HIS A CA 1
ATOM 693 C C . HIS A 1 92 ? 10.524 -12.400 2.529 1.00 94.38 92 HIS A C 1
ATOM 695 O O . HIS A 1 92 ? 11.495 -12.435 3.285 1.00 94.38 92 HIS A O 1
ATOM 701 N N . LYS A 1 93 ? 9.493 -13.244 2.650 1.00 93.12 93 LYS A N 1
ATOM 702 C CA . LYS A 1 93 ? 9.263 -14.195 3.752 1.00 93.12 93 LYS A CA 1
ATOM 703 C C . LYS A 1 93 ? 9.174 -13.533 5.132 1.00 93.12 93 LYS A C 1
ATOM 705 O O . LYS A 1 93 ? 9.418 -14.187 6.146 1.00 93.12 93 LYS A O 1
ATOM 710 N N . GLY A 1 94 ? 8.802 -12.255 5.178 1.00 94.06 94 GLY A N 1
ATOM 711 C CA . GLY A 1 94 ? 8.443 -11.546 6.401 1.00 94.06 94 GLY A CA 1
ATOM 712 C C . GLY A 1 94 ? 6.935 -11.561 6.650 1.00 94.06 94 GLY A C 1
ATOM 713 O O . GLY A 1 94 ? 6.132 -11.458 5.717 1.00 94.06 94 GLY A O 1
ATOM 714 N N . TRP A 1 95 ? 6.541 -11.648 7.920 1.00 96.50 95 TRP A N 1
ATOM 715 C CA . TRP A 1 95 ? 5.158 -11.403 8.333 1.00 96.50 95 TRP A CA 1
ATOM 716 C C . TRP A 1 95 ? 4.940 -9.903 8.480 1.00 96.50 95 TRP A C 1
ATOM 718 O O . TRP A 1 95 ? 5.605 -9.268 9.290 1.00 96.50 95 TRP A O 1
ATOM 728 N N . HIS A 1 96 ? 4.016 -9.336 7.718 1.00 98.00 96 HIS A N 1
ATOM 729 C CA . HIS A 1 96 ? 3.689 -7.916 7.786 1.00 98.00 96 HIS A CA 1
ATOM 730 C C . HIS A 1 96 ? 2.292 -7.749 8.365 1.00 98.00 96 HIS A C 1
ATOM 732 O O . HIS A 1 96 ? 1.380 -8.521 8.061 1.00 98.00 96 HIS A O 1
ATOM 738 N N . GLU A 1 97 ? 2.127 -6.734 9.199 1.00 98.62 97 GLU A N 1
ATOM 739 C CA . GLU A 1 97 ? 0.822 -6.267 9.637 1.00 98.62 97 GLU A CA 1
ATOM 740 C C . GLU A 1 97 ? 0.444 -5.050 8.801 1.00 98.62 97 GLU A C 1
ATOM 742 O O . GLU A 1 97 ? 1.189 -4.078 8.764 1.00 98.62 97 GLU A O 1
ATOM 747 N N . ILE A 1 98 ? -0.710 -5.089 8.143 1.00 98.75 98 ILE A N 1
ATOM 748 C CA . ILE A 1 98 ? -1.242 -3.938 7.414 1.00 98.75 98 ILE A CA 1
ATOM 749 C C . ILE A 1 98 ? -2.508 -3.479 8.128 1.00 98.75 98 ILE A C 1
ATOM 751 O O . ILE A 1 98 ? -3.455 -4.252 8.288 1.00 98.75 98 ILE A O 1
ATOM 755 N N . ILE A 1 99 ? -2.517 -2.223 8.560 1.00 98.88 99 ILE A N 1
ATOM 756 C CA . ILE A 1 99 ? -3.666 -1.547 9.147 1.00 98.88 99 ILE A CA 1
ATOM 757 C C . ILE A 1 99 ? -4.243 -0.622 8.094 1.00 98.88 99 ILE A C 1
ATOM 759 O O . ILE A 1 99 ? -3.597 0.324 7.653 1.00 98.88 99 ILE A O 1
ATOM 763 N N . PHE A 1 100 ? -5.488 -0.878 7.729 1.00 98.88 100 PHE A N 1
ATOM 764 C CA . PHE A 1 100 ? -6.278 0.036 6.930 1.00 98.88 100 PHE A CA 1
ATOM 765 C C . PHE A 1 100 ? -7.083 0.917 7.875 1.00 98.88 100 PHE A C 1
ATOM 767 O O . PHE A 1 100 ? -7.975 0.418 8.559 1.00 98.88 100 PHE A O 1
ATOM 774 N N . GLN A 1 101 ? -6.775 2.208 7.904 1.00 98.75 101 GLN A N 1
ATOM 775 C CA . GLN A 1 101 ? -7.561 3.237 8.571 1.00 98.75 101 GLN A CA 1
ATOM 776 C C . GLN A 1 101 ? -8.453 3.914 7.521 1.00 98.75 101 GLN A C 1
ATOM 778 O O . GLN A 1 101 ? -7.983 4.310 6.453 1.00 98.75 101 GLN A O 1
ATOM 783 N N . ASN A 1 102 ? -9.756 4.009 7.783 1.00 98.62 102 ASN A N 1
ATOM 784 C CA . ASN A 1 102 ? -10.707 4.600 6.845 1.00 98.62 102 ASN A CA 1
ATOM 785 C C . ASN A 1 102 ? -11.223 5.944 7.361 1.00 98.62 102 ASN A C 1
ATOM 787 O O . ASN A 1 102 ? -12.192 5.998 8.117 1.00 98.62 102 ASN A O 1
ATOM 791 N N . ASP A 1 103 ? -10.638 7.031 6.867 1.00 98.25 103 ASP A N 1
ATOM 792 C CA . ASP A 1 103 ? -11.010 8.401 7.241 1.00 98.25 103 ASP A CA 1
ATOM 793 C C . ASP A 1 103 ? -12.200 8.924 6.409 1.00 98.25 103 ASP A C 1
ATOM 795 O O . ASP A 1 103 ? -12.555 10.104 6.437 1.00 98.25 103 ASP A O 1
ATOM 799 N N . LEU A 1 104 ? -12.842 8.043 5.633 1.00 97.62 104 LEU A N 1
ATOM 800 C CA . LEU A 1 104 ? -13.997 8.356 4.801 1.00 97.62 104 LEU A CA 1
ATOM 801 C C . LEU A 1 104 ? -15.307 8.116 5.557 1.00 97.62 104 LEU A C 1
ATOM 803 O O . LEU A 1 104 ? -15.436 7.227 6.394 1.00 97.62 104 LEU A O 1
ATOM 807 N N . SER A 1 105 ? -16.353 8.838 5.155 1.00 97.00 105 SER A N 1
ATOM 808 C CA . SER A 1 105 ? -17.717 8.684 5.687 1.00 97.00 105 SER A CA 1
ATOM 809 C C . SER A 1 105 ? -18.478 7.461 5.154 1.00 97.00 105 SER A C 1
ATOM 811 O O . SER A 1 105 ? -19.657 7.277 5.451 1.00 97.00 105 SER A O 1
ATOM 813 N N . SER A 1 106 ? -17.833 6.620 4.344 1.00 97.75 106 SER A N 1
ATOM 814 C CA . SER A 1 106 ? -18.422 5.408 3.771 1.00 97.75 106 SER A CA 1
ATOM 815 C C . SER A 1 106 ? -17.421 4.260 3.823 1.00 97.75 106 SER A C 1
ATOM 817 O O . SER A 1 106 ? -16.210 4.484 3.798 1.00 97.75 106 SER A O 1
ATOM 819 N N . MET A 1 107 ? -17.934 3.031 3.895 1.00 98.31 107 MET A N 1
ATOM 820 C CA . MET A 1 107 ? -17.112 1.822 3.928 1.00 98.31 107 MET A CA 1
ATOM 821 C C . MET A 1 107 ? -16.159 1.791 2.728 1.00 98.31 107 MET A C 1
ATOM 823 O O . MET A 1 107 ? -16.521 2.256 1.646 1.00 98.31 107 MET A O 1
ATOM 827 N N . ASP A 1 108 ? -14.948 1.284 2.932 1.00 98.25 108 ASP A N 1
ATOM 828 C CA . ASP A 1 108 ? -14.015 0.921 1.864 1.00 98.25 108 ASP A CA 1
ATOM 829 C C . ASP A 1 108 ? -13.879 -0.598 1.750 1.00 98.25 108 ASP A C 1
ATOM 831 O O . ASP A 1 108 ? -14.299 -1.346 2.634 1.00 98.25 108 ASP A O 1
ATOM 835 N N . SER A 1 109 ? -13.271 -1.068 0.669 1.00 98.44 109 SER A N 1
ATOM 836 C CA . SER A 1 109 ? -12.869 -2.459 0.496 1.00 98.44 109 SER A CA 1
ATOM 837 C C . SER A 1 109 ? -11.481 -2.507 -0.119 1.00 98.44 109 SER A C 1
ATOM 839 O O . SER A 1 109 ? -11.308 -2.068 -1.247 1.00 98.44 109 SER A O 1
ATOM 841 N N . TRP A 1 110 ? -10.503 -3.045 0.599 1.00 98.81 110 TRP A N 1
ATOM 842 C CA . TRP A 1 110 ? -9.105 -3.107 0.176 1.00 98.81 110 TRP A CA 1
ATOM 843 C C . TRP A 1 110 ? -8.744 -4.492 -0.326 1.00 98.81 110 TRP A C 1
ATOM 845 O O . TRP A 1 110 ? -9.107 -5.476 0.312 1.00 98.81 110 TRP A O 1
ATOM 855 N N . HIS A 1 111 ? -8.033 -4.570 -1.447 1.00 98.88 111 HIS A N 1
ATOM 856 C CA . HIS A 1 111 ? -7.569 -5.814 -2.055 1.00 98.88 111 HIS A CA 1
ATOM 857 C C . HIS A 1 111 ? -6.067 -5.779 -2.293 1.00 98.88 111 HIS A C 1
ATOM 859 O O . HIS A 1 111 ? -5.569 -4.771 -2.793 1.00 98.88 111 HIS A O 1
ATOM 865 N N . LEU A 1 112 ? -5.397 -6.888 -1.985 1.00 98.81 112 LEU A N 1
ATOM 866 C CA . LEU A 1 112 ? -3.984 -7.103 -2.276 1.00 98.81 112 LEU A CA 1
ATOM 867 C C . LEU A 1 112 ? -3.847 -8.167 -3.368 1.00 98.81 112 LEU A C 1
ATOM 869 O O . LEU A 1 112 ? -4.215 -9.325 -3.157 1.00 98.81 112 LEU A O 1
ATOM 873 N N . ASP A 1 113 ? -3.304 -7.775 -4.517 1.00 98.50 113 ASP A N 1
ATOM 874 C CA . ASP A 1 113 ? -2.995 -8.710 -5.597 1.00 98.50 113 ASP A CA 1
ATOM 875 C C . ASP A 1 113 ? -1.912 -9.709 -5.143 1.00 98.50 113 ASP A C 1
ATOM 877 O O . ASP A 1 113 ? -1.028 -9.383 -4.352 1.00 98.50 113 ASP A O 1
ATOM 881 N N . GLY A 1 114 ? -1.966 -10.944 -5.648 1.00 96.75 114 GLY A N 1
ATOM 882 C CA . GLY A 1 114 ? -0.928 -11.961 -5.417 1.00 96.75 114 GLY A CA 1
ATOM 883 C C . GLY A 1 114 ? -0.917 -12.622 -4.036 1.00 96.75 114 GLY A C 1
ATOM 884 O O . GLY A 1 114 ? -0.181 -13.593 -3.861 1.00 96.75 114 GLY A O 1
ATOM 885 N N . TYR A 1 115 ? -1.746 -12.161 -3.091 1.00 97.69 115 TYR A N 1
ATOM 886 C CA . TYR A 1 115 ? -1.739 -12.643 -1.709 1.00 97.69 115 TYR A CA 1
ATOM 887 C C . TYR A 1 115 ? -3.131 -12.913 -1.133 1.00 97.69 115 TYR A C 1
ATOM 889 O O . TYR A 1 115 ? -4.114 -12.226 -1.410 1.00 97.69 115 TYR A O 1
ATOM 897 N N . GLY A 1 116 ? -3.182 -13.910 -0.251 1.00 97.38 116 GLY A N 1
ATOM 898 C CA . GLY A 1 116 ? -4.179 -13.984 0.810 1.00 97.38 116 GLY A CA 1
ATOM 899 C C . GLY A 1 116 ? -3.572 -13.488 2.124 1.00 97.38 116 GLY A C 1
ATOM 900 O O . GLY A 1 116 ? -2.379 -13.651 2.365 1.00 97.38 116 GLY A O 1
ATOM 901 N N . PHE A 1 117 ? -4.394 -12.907 2.986 1.00 97.69 117 PHE A N 1
ATOM 902 C CA . PHE A 1 117 ? -4.021 -12.403 4.302 1.00 97.69 117 PHE A CA 1
ATOM 903 C C . PHE A 1 117 ? -5.040 -12.828 5.361 1.00 97.69 117 PHE A C 1
ATOM 905 O O . PHE A 1 117 ? -6.198 -13.128 5.060 1.00 97.69 117 PHE A O 1
ATOM 912 N N . TYR A 1 118 ? -4.603 -12.839 6.613 1.00 97.88 118 TYR A N 1
ATOM 913 C CA . TYR A 1 118 ? -5.392 -13.184 7.788 1.00 97.88 118 TYR A CA 1
ATOM 914 C C . TYR A 1 118 ? -6.003 -11.919 8.373 1.00 97.88 118 TYR A C 1
ATOM 916 O O . TYR A 1 118 ? -5.272 -11.032 8.804 1.00 97.88 118 TYR A O 1
ATOM 924 N N . VAL A 1 119 ? -7.330 -11.817 8.402 1.00 98.25 119 VAL A N 1
ATOM 925 C CA . VAL A 1 119 ? -8.008 -10.681 9.042 1.00 98.25 119 VAL A CA 1
ATOM 926 C C . VAL A 1 119 ? -7.996 -10.900 10.551 1.00 98.25 119 VAL A C 1
ATOM 928 O O . VAL A 1 119 ? -8.706 -11.774 11.048 1.00 98.25 119 VAL A O 1
ATOM 931 N N . VAL A 1 120 ? -7.171 -10.130 11.261 1.00 98.25 120 VAL A N 1
ATOM 932 C CA . VAL A 1 120 ? -6.904 -10.338 12.693 1.00 98.25 120 VAL A CA 1
ATOM 933 C C . VAL A 1 120 ? -7.707 -9.407 13.587 1.00 98.25 120 VAL A C 1
ATOM 935 O O . VAL A 1 120 ? -7.985 -9.767 14.721 1.00 98.25 120 VAL A O 1
ATOM 938 N N . GLY A 1 121 ? -8.146 -8.246 13.108 1.00 98.25 121 GLY A N 1
ATOM 939 C CA . GLY A 1 121 ? -8.926 -7.333 13.939 1.00 98.25 121 GLY A CA 1
ATOM 940 C C . GLY A 1 121 ? -9.599 -6.229 13.146 1.00 98.25 121 GLY A C 1
ATOM 941 O O . GLY A 1 121 ? -9.212 -5.927 12.020 1.00 98.25 121 GLY A O 1
ATOM 942 N N . PHE A 1 122 ? -10.611 -5.624 13.749 1.00 98.69 122 PHE A N 1
ATOM 943 C CA . PHE A 1 122 ? -11.264 -4.414 13.268 1.00 98.69 122 PHE A CA 1
ATOM 944 C C . PHE A 1 122 ? -11.829 -3.652 14.466 1.00 98.69 122 PHE A C 1
ATOM 946 O O . PHE A 1 122 ? -12.033 -4.230 15.537 1.00 98.69 122 PHE A O 1
ATOM 953 N N . GLY A 1 123 ? -12.102 -2.368 14.286 1.00 98.44 123 GLY A N 1
ATOM 954 C CA . GLY A 1 123 ? -12.690 -1.553 15.338 1.00 98.44 123 GLY A CA 1
ATOM 955 C C . GLY A 1 123 ? -13.080 -0.167 14.857 1.00 98.44 123 GLY A C 1
ATOM 956 O O . GLY A 1 123 ? -12.769 0.230 13.734 1.00 98.44 123 GLY A O 1
ATOM 957 N N . ASP A 1 124 ? -13.767 0.552 15.733 1.00 98.00 124 ASP A N 1
ATOM 958 C CA . ASP A 1 124 ? -14.132 1.948 15.524 1.00 98.00 124 ASP A CA 1
ATOM 959 C C . ASP A 1 124 ? -12.994 2.880 15.966 1.00 98.00 124 ASP A C 1
ATOM 961 O O . ASP A 1 124 ? -12.184 2.530 16.831 1.00 98.00 124 ASP A O 1
ATOM 965 N N . GLY A 1 125 ? -12.968 4.092 15.411 1.00 97.56 125 GLY A N 1
ATOM 966 C CA . GLY A 1 125 ? -11.992 5.120 15.755 1.00 97.56 125 GLY A CA 1
ATOM 967 C C . GLY A 1 125 ? -10.624 4.903 15.110 1.00 97.56 125 GLY A C 1
ATOM 968 O O . GLY A 1 125 ? -10.479 4.198 14.111 1.00 97.56 125 GLY A O 1
ATOM 969 N N . GLU A 1 126 ? -9.613 5.551 15.679 1.00 97.69 126 GLU A N 1
ATOM 970 C CA . GLU A 1 126 ? -8.226 5.445 15.228 1.00 97.69 126 GLU A CA 1
ATOM 971 C C . GLU A 1 126 ? -7.566 4.193 1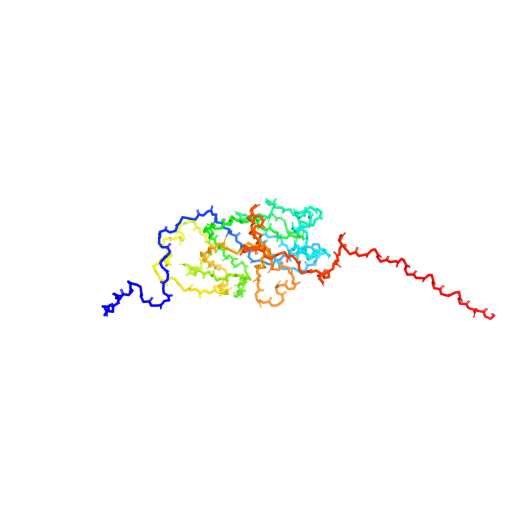5.813 1.00 97.69 126 GLU A C 1
ATOM 973 O O . GLU A 1 126 ? -7.680 3.910 17.011 1.00 97.69 126 GLU A O 1
ATOM 978 N N . TRP A 1 127 ? -6.876 3.427 14.968 1.00 98.56 127 TRP A N 1
ATOM 979 C CA . TRP A 1 127 ? -6.074 2.307 15.440 1.00 98.56 127 TRP A CA 1
ATOM 980 C C . TRP A 1 127 ? -4.944 2.798 16.350 1.00 98.56 127 TRP A C 1
ATOM 982 O O . TRP A 1 127 ? -4.253 3.771 16.057 1.00 98.56 127 TRP A O 1
ATOM 992 N N . THR A 1 128 ? -4.699 2.075 17.439 1.00 98.06 128 THR A N 1
ATOM 993 C CA . THR A 1 128 ? -3.540 2.307 18.308 1.00 98.06 128 THR A CA 1
ATOM 994 C C . THR A 1 128 ? -2.798 0.994 18.533 1.00 98.06 128 THR A C 1
ATOM 996 O O . THR A 1 128 ? -3.384 -0.076 18.371 1.00 98.06 128 THR A O 1
ATOM 999 N N . PRO A 1 129 ? -1.536 1.010 18.997 1.00 97.94 129 PRO A N 1
ATOM 1000 C CA . PRO A 1 129 ? -0.840 -0.229 19.325 1.00 97.94 129 PRO A CA 1
ATOM 1001 C C . PRO A 1 129 ? -1.584 -1.136 20.321 1.00 97.94 129 PRO A C 1
ATOM 1003 O O . PRO A 1 129 ? -1.452 -2.355 20.217 1.00 97.94 129 PRO A O 1
ATOM 1006 N N . GLY A 1 130 ? -2.381 -0.560 21.234 1.00 98.19 130 GLY A N 1
ATOM 1007 C CA . GLY A 1 130 ? -3.222 -1.296 22.189 1.00 98.19 130 GLY A CA 1
ATOM 1008 C C . GLY A 1 130 ? -4.425 -1.998 21.551 1.00 98.19 130 GLY A C 1
ATOM 1009 O O . GLY A 1 130 ? -4.963 -2.938 22.122 1.00 98.19 130 GLY A O 1
ATOM 1010 N N . SER A 1 131 ? -4.809 -1.627 20.326 1.00 98.31 131 SER A N 1
ATOM 1011 C CA . SER A 1 131 ? -5.846 -2.325 19.559 1.00 98.31 131 SER A CA 1
ATOM 1012 C C . SER A 1 131 ? -5.492 -3.791 19.272 1.00 98.31 131 SER A C 1
ATOM 1014 O O . SER A 1 131 ? -6.386 -4.578 18.980 1.00 98.31 131 SER A O 1
ATOM 1016 N N . ARG A 1 132 ? -4.216 -4.189 19.391 1.00 97.88 132 ARG A N 1
ATOM 1017 C CA . ARG A 1 132 ? -3.785 -5.592 19.257 1.00 97.88 132 ARG A CA 1
ATOM 1018 C C . ARG A 1 132 ? -4.360 -6.511 20.336 1.00 97.88 132 ARG A C 1
ATOM 1020 O O . ARG A 1 132 ? -4.485 -7.707 20.090 1.00 97.88 132 ARG A O 1
ATOM 1027 N N . ASP A 1 133 ? -4.778 -5.963 21.477 1.00 97.56 133 ASP A N 1
ATOM 1028 C CA . ASP A 1 133 ? -5.399 -6.734 22.560 1.00 97.56 133 ASP A CA 1
ATOM 1029 C C . ASP A 1 133 ? -6.754 -7.343 22.154 1.00 97.56 133 ASP A C 1
ATOM 1031 O O . ASP A 1 133 ? -7.215 -8.295 22.782 1.00 97.56 133 ASP A O 1
ATOM 1035 N N . SER A 1 134 ? -7.396 -6.825 21.098 1.00 97.31 134 SER A N 1
ATOM 1036 C CA . SER A 1 134 ? -8.661 -7.354 20.573 1.00 97.31 134 SER A CA 1
ATOM 1037 C C . SER A 1 134 ? -8.497 -8.299 19.379 1.00 97.31 134 SER A C 1
ATOM 1039 O O . SER A 1 134 ? -9.500 -8.768 18.836 1.00 97.31 134 SER A O 1
ATOM 1041 N N . TYR A 1 135 ? -7.266 -8.582 18.942 1.00 97.94 135 TYR A N 1
ATOM 1042 C CA . TYR A 1 135 ? -7.044 -9.375 17.738 1.00 97.94 135 TYR A CA 1
ATOM 1043 C C . TYR A 1 135 ? -7.437 -10.846 17.924 1.00 97.94 135 TYR A C 1
ATOM 1045 O O . TYR A 1 135 ? -7.083 -11.498 18.907 1.00 97.94 135 TYR A O 1
ATOM 1053 N N . ASN A 1 136 ? -8.085 -11.414 16.909 1.00 96.94 136 ASN A N 1
ATOM 1054 C CA . ASN A 1 136 ? -8.211 -12.851 16.741 1.00 96.94 136 ASN A CA 1
ATOM 1055 C C . ASN A 1 136 ? -6.959 -13.419 16.055 1.00 96.94 136 ASN A C 1
ATOM 1057 O O . ASN A 1 136 ? -6.827 -13.379 14.832 1.00 96.94 136 ASN A O 1
ATOM 1061 N N . LEU A 1 137 ? -6.056 -13.991 16.852 1.00 95.88 137 LEU A N 1
ATOM 1062 C CA . LEU A 1 137 ? -4.848 -14.669 16.364 1.00 95.88 137 LEU A CA 1
ATOM 1063 C C . LEU A 1 137 ? -4.968 -16.200 16.345 1.00 95.88 137 LEU A C 1
ATOM 1065 O O . LEU A 1 137 ? -4.029 -16.892 15.936 1.00 95.88 137 LEU A O 1
ATOM 1069 N N . TYR A 1 138 ? -6.088 -16.742 16.822 1.00 93.19 138 TYR A N 1
ATOM 1070 C CA . TYR A 1 138 ? -6.268 -18.182 16.973 1.00 93.19 138 TYR A CA 1
ATOM 1071 C C . TYR A 1 138 ? -6.819 -18.821 15.698 1.00 93.19 138 TYR A C 1
ATOM 1073 O O . TYR A 1 138 ? -6.281 -19.830 15.236 1.00 93.19 138 TYR A O 1
ATOM 1081 N N . ASP A 1 139 ? -7.855 -18.215 15.117 1.00 92.88 139 ASP A N 1
ATOM 1082 C CA . ASP A 1 139 ? -8.535 -18.697 13.913 1.00 92.88 139 ASP A CA 1
ATOM 1083 C C . ASP A 1 139 ? -9.001 -17.567 12.964 1.00 92.88 139 ASP A C 1
ATOM 1085 O O . ASP A 1 139 ? -10.153 -17.562 12.518 1.00 92.88 139 ASP A O 1
ATOM 1089 N N . PRO A 1 140 ? -8.126 -16.609 12.597 1.00 95.56 140 PRO A N 1
ATOM 1090 C CA . PRO A 1 140 ? -8.499 -15.548 11.669 1.00 95.56 140 PRO A CA 1
ATOM 1091 C C . PRO A 1 140 ? -8.880 -16.092 10.288 1.00 95.56 140 PRO A C 1
ATOM 1093 O O . PRO A 1 140 ? -8.303 -17.055 9.772 1.00 95.56 140 PRO A O 1
ATOM 1096 N N . VAL A 1 141 ? -9.831 -15.417 9.644 1.00 94.19 141 VAL A N 1
ATOM 1097 C CA . VAL A 1 141 ? -10.260 -15.755 8.284 1.00 94.19 141 VAL A CA 1
ATOM 1098 C C . VAL A 1 141 ? -9.223 -15.301 7.257 1.00 94.19 141 VAL A C 1
ATOM 1100 O O . VAL A 1 141 ? -8.735 -14.171 7.311 1.00 94.19 141 VAL A O 1
ATOM 1103 N N . VAL A 1 142 ? -8.936 -16.163 6.278 1.00 95.38 142 VAL A N 1
ATOM 1104 C CA . VAL A 1 142 ? -8.108 -15.809 5.118 1.00 95.38 142 VAL A CA 1
ATOM 1105 C C . VAL A 1 142 ? -8.963 -15.136 4.049 1.00 95.38 142 VAL A C 1
ATOM 1107 O O . VAL A 1 142 ? -10.003 -15.662 3.642 1.00 95.38 142 VAL A O 1
ATOM 1110 N N . ARG A 1 143 ? -8.524 -13.973 3.574 1.00 96.81 143 ARG A N 1
ATOM 1111 C CA . ARG A 1 143 ? -9.155 -13.197 2.498 1.00 96.81 143 ARG A CA 1
ATOM 1112 C C . ARG A 1 143 ? -8.079 -12.613 1.584 1.00 96.81 143 ARG A C 1
ATOM 1114 O O . ARG A 1 143 ? -6.932 -12.512 1.980 1.00 96.81 143 ARG A O 1
ATOM 1121 N N . SER A 1 144 ? -8.453 -12.186 0.385 1.00 97.88 144 SER A N 1
ATOM 1122 C CA . SER A 1 144 ? -7.642 -11.272 -0.440 1.00 97.88 144 SER A CA 1
ATOM 1123 C C . SER A 1 144 ? -8.243 -9.866 -0.494 1.00 97.88 144 SER A C 1
ATOM 1125 O O . SER A 1 144 ? -7.610 -8.937 -0.983 1.00 97.88 144 SER A O 1
ATOM 1127 N N . THR A 1 145 ? -9.470 -9.699 0.016 1.00 98.75 145 THR A N 1
ATOM 1128 C CA . THR A 1 145 ? -10.172 -8.419 0.121 1.00 98.75 145 THR A CA 1
ATOM 1129 C C . THR A 1 145 ? -10.818 -8.280 1.491 1.00 98.75 145 THR A C 1
ATOM 1131 O O . THR A 1 145 ? -11.451 -9.225 1.969 1.00 98.75 145 THR A O 1
ATOM 1134 N N . VAL A 1 146 ? -10.709 -7.103 2.103 1.00 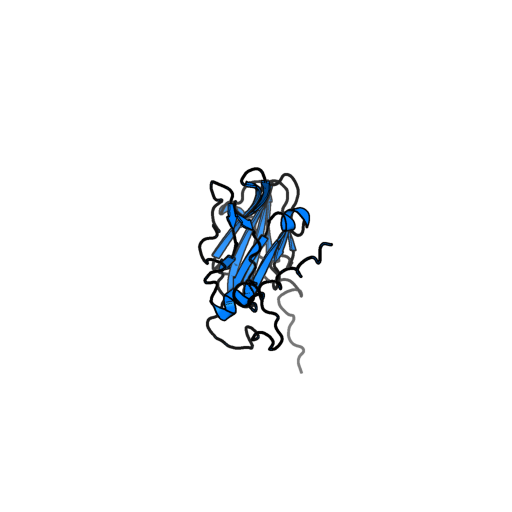98.62 146 VAL A N 1
ATOM 1135 C CA . VAL A 1 146 ? -11.324 -6.804 3.400 1.00 98.62 146 VAL A CA 1
ATOM 1136 C C . VAL A 1 146 ? -12.053 -5.470 3.380 1.00 98.62 146 VAL A C 1
ATOM 1138 O O . VAL A 1 146 ? -11.640 -4.537 2.698 1.00 98.62 146 VAL A O 1
ATOM 1141 N N . GLN A 1 147 ? -13.158 -5.394 4.115 1.00 98.50 147 GLN A N 1
ATOM 1142 C CA . GLN A 1 147 ? -13.922 -4.167 4.299 1.00 98.50 147 GLN A CA 1
ATOM 1143 C C . GLN A 1 147 ? -13.369 -3.369 5.472 1.00 98.50 147 GLN A C 1
ATOM 1145 O O . GLN A 1 147 ? -12.944 -3.958 6.460 1.00 98.50 147 GLN A O 1
ATOM 1150 N N . VAL A 1 148 ? -13.446 -2.044 5.379 1.00 98.69 148 VAL A N 1
ATOM 1151 C CA . VAL A 1 148 ? -13.079 -1.133 6.469 1.00 98.69 148 VAL A CA 1
ATOM 1152 C C . VAL A 1 148 ? -14.239 -0.178 6.693 1.00 98.69 148 VAL A C 1
ATOM 1154 O O . VAL A 1 148 ? -14.642 0.548 5.778 1.00 98.69 148 VAL A O 1
ATOM 1157 N N . TYR A 1 149 ? -14.825 -0.210 7.886 1.00 98.62 149 TYR A N 1
ATOM 1158 C CA . TYR A 1 149 ? -15.990 0.611 8.222 1.00 98.62 149 TYR A CA 1
ATOM 1159 C C . TYR A 1 149 ? -15.642 2.112 8.254 1.00 98.62 149 TYR A C 1
ATOM 1161 O O . TYR A 1 149 ? -14.473 2.459 8.416 1.00 98.62 149 TYR A O 1
ATOM 1169 N N . PRO A 1 150 ? -16.622 3.015 8.043 1.00 98.50 150 PRO A N 1
ATOM 1170 C CA . PRO A 1 150 ? -16.390 4.461 8.106 1.00 98.50 150 PRO A CA 1
ATOM 1171 C C . PRO A 1 150 ? -15.810 4.893 9.457 1.00 98.50 150 PRO A C 1
ATOM 1173 O O . PRO A 1 150 ? -16.377 4.543 10.489 1.00 98.50 150 PRO A O 1
ATOM 1176 N N . GLY A 1 151 ? -14.726 5.672 9.455 1.00 98.19 151 GLY A N 1
ATOM 1177 C CA . GLY A 1 151 ? -14.086 6.169 10.679 1.00 98.19 151 GLY A CA 1
ATOM 1178 C C . GLY A 1 151 ? -13.481 5.081 11.571 1.00 98.19 151 GLY A C 1
ATOM 1179 O O . GLY A 1 151 ? -13.214 5.345 12.741 1.00 98.19 151 GLY A O 1
ATOM 1180 N N . GLY A 1 152 ? -13.321 3.864 11.050 1.00 98.56 152 GLY A N 1
ATOM 1181 C CA . GLY A 1 152 ? -12.755 2.726 11.760 1.00 98.56 152 GLY A CA 1
ATOM 1182 C C . GLY A 1 152 ? -11.506 2.184 11.080 1.00 98.56 152 GLY A C 1
ATOM 1183 O O . GLY A 1 152 ? -10.999 2.741 10.101 1.00 98.56 152 GLY A O 1
ATOM 1184 N N . TRP A 1 153 ? -11.041 1.048 11.585 1.00 98.81 153 TRP A N 1
ATOM 1185 C CA . TRP A 1 153 ? -9.846 0.374 11.103 1.00 98.81 153 TRP A CA 1
ATOM 1186 C C . TRP A 1 153 ? -10.056 -1.123 10.916 1.00 98.81 153 TRP A C 1
ATOM 1188 O O . TRP A 1 153 ? -10.965 -1.744 11.472 1.00 98.81 153 TRP A O 1
ATOM 1198 N N . THR A 1 154 ? -9.193 -1.730 10.112 1.00 98.88 154 THR A N 1
ATOM 1199 C CA . THR A 1 154 ? -9.088 -3.183 9.977 1.00 98.88 154 THR A CA 1
ATOM 1200 C C . THR A 1 154 ? -7.630 -3.575 9.821 1.00 98.88 154 THR A C 1
ATOM 1202 O O . THR A 1 154 ? -6.917 -2.997 9.007 1.00 98.88 154 THR A O 1
ATOM 1205 N N . ALA A 1 155 ? -7.193 -4.550 10.611 1.00 98.81 155 ALA A N 1
ATOM 1206 C CA . ALA A 1 155 ? -5.829 -5.047 10.634 1.00 98.81 155 ALA A CA 1
ATOM 1207 C C . ALA A 1 155 ? -5.759 -6.454 10.039 1.00 98.81 155 ALA A C 1
ATOM 1209 O O . ALA A 1 155 ? -6.589 -7.324 10.338 1.00 98.81 155 ALA A O 1
ATOM 1210 N N . VAL A 1 156 ? -4.743 -6.684 9.211 1.00 98.75 156 VAL A N 1
ATOM 1211 C CA . VAL A 1 156 ? -4.479 -7.979 8.584 1.00 98.75 156 VAL A CA 1
ATOM 1212 C C . VAL A 1 156 ? -3.023 -8.386 8.770 1.00 98.75 156 VAL A C 1
ATOM 1214 O O . VAL A 1 156 ? -2.136 -7.536 8.745 1.00 98.75 156 VAL A O 1
ATOM 1217 N N . TYR A 1 157 ? -2.770 -9.684 8.920 1.00 98.38 157 TYR A N 1
ATOM 1218 C CA . TYR A 1 157 ? -1.429 -10.262 8.834 1.00 98.38 157 TYR A CA 1
ATOM 1219 C C . TYR A 1 157 ? -1.243 -10.921 7.474 1.00 98.38 157 TYR A C 1
ATOM 1221 O O . TYR A 1 157 ? -2.076 -11.717 7.043 1.00 98.38 157 TYR A O 1
ATOM 1229 N N . VAL A 1 158 ? -0.136 -10.625 6.805 1.00 97.75 158 VAL A N 1
ATOM 1230 C CA . VAL A 1 158 ? 0.213 -11.201 5.506 1.00 97.75 158 VAL A CA 1
ATOM 1231 C C . VAL A 1 158 ? 1.632 -11.753 5.552 1.00 97.75 158 VAL A C 1
ATOM 1233 O O . VAL A 1 158 ? 2.540 -11.120 6.087 1.00 97.75 158 VAL A O 1
ATOM 1236 N N . PHE A 1 159 ? 1.821 -12.952 5.010 1.00 96.69 159 PHE A N 1
ATOM 1237 C CA . PHE A 1 159 ? 3.143 -13.536 4.823 1.00 96.69 159 PHE A CA 1
ATOM 1238 C C . PHE A 1 159 ? 3.571 -13.301 3.377 1.00 96.69 159 PHE A C 1
ATOM 1240 O O . PHE A 1 159 ? 2.937 -13.821 2.463 1.00 96.69 159 PHE A O 1
ATOM 1247 N N . LEU A 1 160 ? 4.598 -12.477 3.171 1.00 96.00 160 LEU A N 1
ATOM 1248 C CA . LEU A 1 160 ? 4.996 -12.026 1.836 1.00 96.00 160 LEU A CA 1
ATOM 1249 C C . LEU A 1 160 ? 6.020 -12.976 1.210 1.00 96.00 160 LEU A C 1
ATOM 1251 O O . LEU A 1 160 ? 7.213 -12.690 1.197 1.00 96.00 160 LEU A O 1
ATOM 1255 N N . ASP A 1 161 ? 5.571 -14.136 0.739 1.00 94.44 161 ASP A N 1
ATOM 1256 C CA . ASP A 1 161 ? 6.388 -15.217 0.167 1.00 94.44 161 ASP A CA 1
ATOM 1257 C C . ASP A 1 161 ? 6.419 -15.277 -1.369 1.00 94.44 161 ASP A C 1
ATOM 1259 O O . ASP A 1 161 ? 6.988 -16.209 -1.937 1.00 94.44 161 ASP A O 1
ATOM 1263 N N . ASN A 1 162 ? 5.829 -14.286 -2.034 1.00 95.00 162 ASN A N 1
ATOM 1264 C CA . ASN A 1 162 ? 5.707 -14.203 -3.484 1.00 95.00 162 ASN A CA 1
ATOM 1265 C C . ASN A 1 162 ? 6.410 -12.929 -4.003 1.00 95.00 162 ASN A C 1
ATOM 1267 O O . ASN A 1 162 ? 5.805 -11.845 -4.014 1.00 95.00 162 ASN A O 1
ATOM 1271 N N . PRO A 1 163 ? 7.701 -13.009 -4.377 1.00 95.56 163 PRO A N 1
ATOM 1272 C CA . PRO A 1 163 ? 8.434 -11.873 -4.924 1.00 95.56 163 PRO A CA 1
ATOM 1273 C C . PRO A 1 163 ? 7.744 -11.276 -6.154 1.00 95.56 163 PRO A C 1
ATOM 1275 O O . PRO A 1 163 ? 7.202 -11.993 -6.991 1.00 95.56 163 PRO A O 1
ATOM 1278 N N . GLY A 1 164 ? 7.729 -9.948 -6.237 1.00 95.06 164 GLY A N 1
ATOM 1279 C CA . GLY A 1 164 ? 7.082 -9.220 -7.318 1.00 95.06 164 GLY A CA 1
ATOM 1280 C C . GLY A 1 164 ? 6.638 -7.813 -6.934 1.00 95.06 164 GLY A C 1
ATOM 1281 O O . GLY A 1 164 ? 7.062 -7.243 -5.928 1.00 95.06 164 GLY A O 1
ATOM 1282 N N . MET A 1 165 ? 5.766 -7.252 -7.771 1.00 97.38 165 MET A N 1
ATOM 1283 C CA . MET A 1 165 ? 5.204 -5.908 -7.635 1.00 97.38 165 MET A CA 1
ATOM 1284 C C . MET A 1 165 ? 3.677 -6.013 -7.594 1.00 97.38 165 MET A C 1
ATOM 1286 O O . MET A 1 165 ? 3.042 -6.251 -8.621 1.00 97.38 165 MET A O 1
ATOM 1290 N N . TRP A 1 166 ? 3.093 -5.856 -6.409 1.00 98.38 166 TRP A N 1
ATOM 1291 C CA . TRP A 1 166 ? 1.703 -6.228 -6.134 1.00 98.38 166 TRP A CA 1
ATOM 1292 C C . TRP A 1 166 ? 0.860 -5.013 -5.785 1.00 98.38 166 TRP A C 1
ATOM 1294 O O . TRP A 1 166 ? 1.208 -4.254 -4.885 1.00 98.38 166 TRP A O 1
ATOM 1304 N N . ASN A 1 167 ? -0.255 -4.811 -6.483 1.00 98.69 167 ASN A N 1
ATOM 1305 C CA . ASN A 1 167 ? -1.129 -3.680 -6.211 1.00 98.69 167 ASN A CA 1
ATOM 1306 C C . ASN A 1 167 ? -1.940 -3.909 -4.929 1.00 98.69 167 ASN A C 1
ATOM 1308 O O . ASN A 1 167 ? -2.540 -4.966 -4.734 1.00 98.69 167 ASN A O 1
ATOM 1312 N N . LEU A 1 168 ? -1.980 -2.888 -4.080 1.00 98.81 168 LEU A N 1
ATOM 1313 C CA . LEU A 1 168 ? -2.842 -2.797 -2.914 1.00 98.81 168 LEU A CA 1
ATOM 1314 C C . LEU A 1 168 ? -3.765 -1.593 -3.103 1.00 98.81 168 LEU A C 1
ATOM 1316 O O . LEU A 1 168 ? -3.315 -0.447 -3.069 1.00 98.81 168 LEU A O 1
ATOM 1320 N N . ARG A 1 169 ? -5.058 -1.843 -3.318 1.00 98.62 169 ARG A N 1
ATOM 1321 C CA . ARG A 1 169 ? -5.999 -0.795 -3.741 1.00 98.62 169 ARG A CA 1
ATOM 1322 C C . ARG A 1 169 ? -7.376 -0.914 -3.122 1.00 98.62 169 ARG A C 1
ATOM 1324 O O . ARG A 1 169 ? -7.813 -2.004 -2.741 1.00 98.62 169 ARG A O 1
ATOM 1331 N N . SER A 1 170 ? -8.103 0.200 -3.149 1.00 98.69 170 SER A N 1
ATOM 1332 C CA . SER A 1 170 ? -9.555 0.174 -3.004 1.00 98.69 170 SER A CA 1
ATOM 1333 C C . SER A 1 170 ? -10.215 -0.565 -4.177 1.00 98.69 170 SER A C 1
ATOM 1335 O O . SER A 1 170 ? -9.849 -0.406 -5.340 1.00 98.69 170 SER A O 1
ATOM 1337 N N . GLN A 1 171 ? -11.240 -1.355 -3.876 1.00 98.38 171 GLN A N 1
ATOM 1338 C CA . GLN A 1 171 ? -12.131 -2.007 -4.838 1.00 98.38 171 GLN A CA 1
ATOM 1339 C C . GLN A 1 171 ? -13.304 -1.104 -5.242 1.00 98.38 171 GLN A C 1
ATOM 1341 O O . GLN A 1 171 ? -14.085 -1.446 -6.132 1.00 98.38 171 GLN A O 1
ATOM 1346 N N . HIS A 1 172 ? -13.434 0.081 -4.641 1.00 97.88 172 HIS A N 1
ATOM 1347 C CA . HIS A 1 172 ? -14.322 1.103 -5.171 1.00 97.88 172 HIS A CA 1
ATOM 1348 C C . HIS A 1 172 ? -13.662 1.772 -6.375 1.00 97.88 172 HIS A C 1
ATOM 1350 O O . HIS A 1 172 ? -12.789 2.623 -6.221 1.00 97.88 172 HIS A O 1
ATOM 1356 N N . LEU A 1 173 ? -14.150 1.449 -7.577 1.00 97.88 173 LEU A N 1
ATOM 1357 C CA . LEU A 1 173 ? -13.589 1.926 -8.847 1.00 97.88 173 LEU A CA 1
ATOM 1358 C C . LEU A 1 173 ? -13.355 3.445 -8.885 1.00 97.88 173 LEU A C 1
ATOM 1360 O O . LEU A 1 173 ? -12.324 3.892 -9.372 1.00 97.88 173 LEU A O 1
ATOM 1364 N N . LYS A 1 174 ? -14.277 4.246 -8.331 1.00 97.94 174 LYS A N 1
ATOM 1365 C CA . LYS A 1 174 ? -14.108 5.706 -8.249 1.00 97.94 174 LYS A CA 1
ATOM 1366 C C . LYS A 1 174 ? -12.887 6.103 -7.415 1.00 97.94 174 LYS A C 1
ATOM 1368 O O . LYS A 1 174 ? -12.204 7.052 -7.779 1.00 97.94 174 LYS A O 1
ATOM 1373 N N . ARG A 1 175 ? -12.648 5.433 -6.286 1.00 98.31 175 ARG A N 1
ATOM 1374 C CA . ARG A 1 175 ? -11.537 5.768 -5.391 1.00 98.31 175 ARG A CA 1
ATOM 1375 C C . ARG A 1 175 ? -10.212 5.306 -5.975 1.00 98.31 175 ARG A C 1
ATOM 1377 O O . ARG A 1 175 ? -9.271 6.091 -5.996 1.00 98.31 175 ARG A O 1
ATOM 1384 N N . TRP A 1 176 ? -10.191 4.101 -6.545 1.00 98.31 176 TRP A N 1
ATOM 1385 C CA . TRP A 1 176 ? -9.048 3.598 -7.303 1.00 98.31 176 TRP A CA 1
ATOM 1386 C C . TRP A 1 176 ? -8.668 4.552 -8.443 1.00 98.31 176 TRP A C 1
ATOM 1388 O O . TRP A 1 176 ? -7.565 5.084 -8.442 1.00 98.31 176 TRP A O 1
ATOM 1398 N N . TYR A 1 177 ? -9.607 4.877 -9.340 1.00 98.00 177 TYR A N 1
ATOM 1399 C CA . TYR A 1 177 ? -9.372 5.798 -10.462 1.00 98.00 177 TYR A CA 1
ATOM 1400 C C . TYR A 1 177 ? -8.843 7.176 -10.024 1.00 98.00 177 TYR A C 1
ATOM 1402 O O . TYR A 1 177 ? -8.124 7.851 -10.758 1.00 98.00 177 TYR A O 1
ATOM 1410 N N . LEU A 1 178 ? -9.214 7.616 -8.822 1.00 98.38 178 LEU A N 1
ATOM 1411 C CA . LEU A 1 178 ? -8.812 8.902 -8.265 1.00 98.38 178 LEU A CA 1
ATOM 1412 C C . LEU A 1 178 ? -7.577 8.830 -7.356 1.00 98.38 178 LEU A C 1
ATOM 1414 O O . LEU A 1 178 ? -7.274 9.854 -6.748 1.00 98.38 178 LEU A O 1
ATOM 1418 N N . GLY A 1 179 ? -6.871 7.695 -7.298 1.00 98.31 179 GLY A N 1
ATOM 1419 C CA . GLY A 1 179 ? -5.542 7.578 -6.687 1.00 98.31 179 GLY A CA 1
ATOM 1420 C C . GLY A 1 179 ? -5.449 6.756 -5.398 1.00 98.31 179 GLY A C 1
ATOM 1421 O O . GLY A 1 179 ? -4.385 6.747 -4.782 1.00 98.31 179 GLY A O 1
ATOM 1422 N N . GLN A 1 180 ? -6.514 6.070 -4.964 1.00 98.62 180 GLN A N 1
ATOM 1423 C CA . GLN A 1 180 ? -6.499 5.267 -3.730 1.00 98.62 180 GLN A CA 1
ATOM 1424 C C . GLN A 1 180 ? -5.896 3.869 -3.937 1.00 98.62 180 GLN A C 1
ATOM 1426 O O . GLN A 1 180 ? -6.572 2.839 -3.828 1.00 98.62 180 GLN A O 1
ATOM 1431 N N . GLU A 1 181 ? -4.611 3.848 -4.259 1.00 98.56 181 GLU A N 1
ATOM 1432 C CA . GLU A 1 181 ? -3.824 2.633 -4.424 1.00 98.56 181 GLU A CA 1
ATOM 1433 C C . GLU A 1 181 ? -2.350 2.872 -4.082 1.00 98.56 181 GLU A C 1
ATOM 1435 O O . GLU A 1 181 ? -1.873 4.004 -4.007 1.00 98.56 181 GLU A O 1
ATOM 1440 N N . LEU A 1 182 ? -1.625 1.782 -3.876 1.00 98.62 182 LEU A N 1
ATOM 1441 C CA . LEU A 1 182 ? -0.170 1.737 -3.832 1.00 98.62 182 LEU A CA 1
ATOM 1442 C C . LEU A 1 182 ? 0.300 0.359 -4.302 1.00 98.62 182 LEU A C 1
ATOM 1444 O O . LEU A 1 182 ? -0.510 -0.533 -4.556 1.00 98.62 182 LEU A O 1
ATOM 1448 N N . TYR A 1 183 ? 1.608 0.171 -4.411 1.00 98.62 183 TYR A N 1
ATOM 1449 C CA . TYR A 1 183 ? 2.190 -1.123 -4.742 1.00 98.62 183 TYR A CA 1
ATOM 1450 C C . TYR A 1 183 ? 3.125 -1.594 -3.637 1.00 98.62 183 TYR A C 1
ATOM 1452 O O . TYR A 1 183 ? 3.903 -0.811 -3.098 1.00 98.62 183 TYR A O 1
ATOM 1460 N N . ILE A 1 184 ? 3.058 -2.880 -3.311 1.00 98.31 184 ILE A N 1
ATOM 1461 C CA . ILE A 1 184 ? 4.014 -3.557 -2.444 1.00 98.31 184 ILE A CA 1
ATOM 1462 C C . ILE A 1 184 ? 5.035 -4.253 -3.337 1.00 98.31 184 ILE A C 1
ATOM 1464 O O . ILE A 1 184 ? 4.697 -5.148 -4.115 1.00 98.31 184 ILE A O 1
ATOM 1468 N N . ARG A 1 185 ? 6.294 -3.846 -3.208 1.00 97.56 185 ARG A N 1
ATOM 1469 C CA . ARG A 1 185 ? 7.441 -4.517 -3.807 1.00 97.56 185 ARG A CA 1
ATOM 1470 C C . ARG A 1 185 ? 7.966 -5.553 -2.824 1.00 97.56 185 ARG A C 1
ATOM 1472 O O . ARG A 1 185 ? 8.466 -5.194 -1.760 1.00 97.56 185 ARG A O 1
ATOM 1479 N N . VAL A 1 186 ? 7.891 -6.823 -3.198 1.00 96.12 186 VAL A N 1
ATOM 1480 C CA . VAL A 1 186 ? 8.489 -7.934 -2.451 1.00 96.12 186 VAL A CA 1
ATOM 1481 C C . VAL A 1 186 ? 9.700 -8.401 -3.238 1.00 96.12 186 VAL A C 1
ATOM 1483 O O . VAL A 1 186 ? 9.554 -8.886 -4.355 1.00 96.12 186 VAL A O 1
ATOM 1486 N N . HIS A 1 187 ? 10.895 -8.226 -2.685 1.00 90.62 187 HIS A N 1
ATOM 1487 C CA . HIS A 1 187 ? 12.137 -8.507 -3.402 1.00 90.62 187 HIS A CA 1
ATOM 1488 C C . HIS A 1 187 ? 12.957 -9.597 -2.722 1.00 90.62 187 HIS A C 1
ATOM 1490 O O . HIS A 1 187 ? 13.066 -9.634 -1.496 1.00 90.62 187 HIS A O 1
ATOM 1496 N N . ASP A 1 188 ? 13.551 -10.457 -3.542 1.00 88.00 188 ASP A N 1
ATOM 1497 C CA . ASP A 1 188 ? 14.557 -11.439 -3.158 1.00 88.00 188 ASP A CA 1
ATOM 1498 C C . ASP A 1 188 ? 15.774 -11.225 -4.065 1.00 88.00 188 ASP A C 1
ATOM 1500 O O . ASP A 1 188 ? 15.624 -11.188 -5.285 1.00 88.00 188 ASP A O 1
ATOM 1504 N N . ASP A 1 189 ? 16.960 -11.070 -3.472 1.00 84.69 189 ASP A N 1
ATOM 1505 C CA . ASP A 1 189 ? 18.207 -10.860 -4.219 1.00 84.69 189 ASP A CA 1
ATOM 1506 C C . ASP A 1 189 ? 18.652 -12.123 -4.987 1.00 84.69 189 ASP A C 1
ATOM 1508 O O . ASP A 1 189 ? 19.512 -12.055 -5.866 1.00 84.69 189 ASP A O 1
ATOM 1512 N N . ASP A 1 190 ? 18.105 -13.298 -4.650 1.00 85.12 190 ASP A N 1
ATOM 1513 C CA . ASP A 1 190 ? 18.383 -14.555 -5.343 1.00 85.12 190 ASP A CA 1
ATOM 1514 C C . ASP A 1 190 ? 17.625 -14.615 -6.684 1.00 85.12 190 ASP A C 1
ATOM 1516 O O . ASP A 1 190 ? 16.395 -14.736 -6.679 1.00 85.12 190 ASP A O 1
ATOM 1520 N N . PRO A 1 191 ? 18.329 -14.639 -7.836 1.00 75.25 191 PRO A N 1
ATOM 1521 C CA . PRO A 1 191 ? 17.732 -14.599 -9.174 1.00 75.25 191 PRO A CA 1
ATOM 1522 C C . PRO A 1 191 ? 17.089 -15.933 -9.590 1.00 75.25 191 PRO A C 1
ATOM 1524 O O . PRO A 1 191 ? 16.996 -16.255 -10.775 1.00 75.25 191 PRO A O 1
ATOM 1527 N N . ASN A 1 192 ? 16.696 -16.763 -8.627 1.00 84.56 192 ASN A N 1
ATOM 1528 C CA . ASN A 1 192 ? 16.106 -18.062 -8.875 1.00 84.56 192 ASN A CA 1
ATOM 1529 C C . ASN A 1 192 ? 14.757 -17.905 -9.604 1.00 84.56 192 ASN A C 1
ATOM 1531 O O . ASN A 1 192 ? 13.796 -17.416 -9.002 1.00 84.56 192 ASN A O 1
ATOM 1535 N N . PRO A 1 193 ? 14.626 -18.404 -10.849 1.00 81.12 193 PRO A N 1
ATOM 1536 C CA . PRO A 1 193 ? 13.400 -18.259 -11.631 1.00 81.12 193 P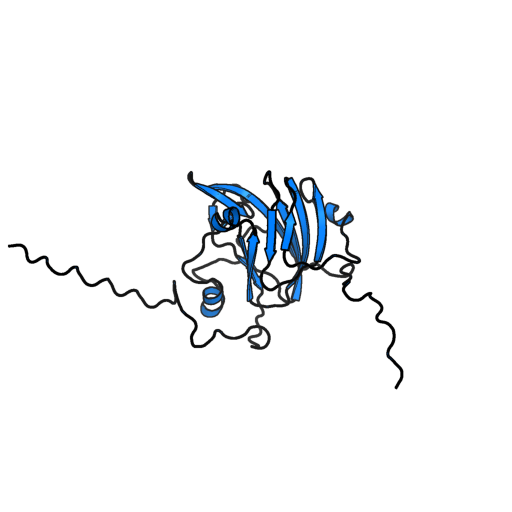RO A CA 1
ATOM 1537 C C . PRO A 1 193 ? 12.206 -19.011 -11.027 1.00 81.12 193 PRO A C 1
ATOM 1539 O O . PRO A 1 193 ? 11.064 -18.740 -11.378 1.00 81.12 193 PRO A O 1
ATOM 1542 N N . ALA A 1 194 ? 12.443 -19.945 -10.097 1.00 83.12 194 ALA A N 1
ATOM 1543 C CA . ALA A 1 194 ? 11.374 -20.593 -9.341 1.00 83.12 194 ALA A CA 1
ATOM 1544 C C . ALA A 1 194 ? 10.714 -19.664 -8.303 1.00 83.12 194 ALA A C 1
ATOM 1546 O O . ALA A 1 194 ? 9.654 -20.010 -7.787 1.00 83.12 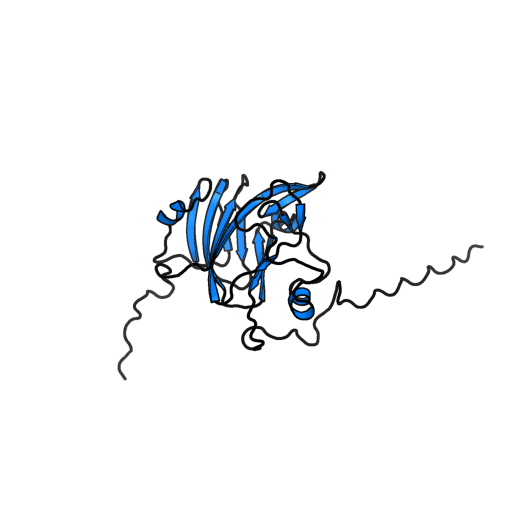194 ALA A O 1
ATOM 1547 N N . LYS A 1 195 ? 11.346 -18.530 -7.965 1.00 84.06 195 LYS A N 1
ATOM 1548 C CA . LYS A 1 195 ? 10.811 -17.519 -7.042 1.00 84.06 195 LYS A CA 1
ATOM 1549 C C . LYS A 1 195 ? 10.083 -16.405 -7.787 1.00 84.06 195 LYS A C 1
ATOM 1551 O O . LYS A 1 195 ? 8.987 -16.035 -7.392 1.00 84.06 195 LYS A O 1
ATOM 1556 N N . GLU A 1 196 ? 10.674 -15.912 -8.871 1.00 88.25 196 GLU A N 1
ATOM 1557 C CA . GLU A 1 196 ? 10.046 -14.959 -9.780 1.00 88.25 196 GLU A CA 1
ATOM 1558 C C . GLU A 1 196 ? 10.457 -15.285 -11.216 1.00 88.25 196 GLU A C 1
ATOM 1560 O O . GLU A 1 196 ? 11.643 -15.372 -11.531 1.00 88.25 196 GLU A O 1
ATOM 1565 N N . ASN A 1 197 ? 9.473 -15.486 -12.094 1.00 88.25 197 ASN A N 1
ATOM 1566 C CA . ASN A 1 197 ? 9.759 -15.817 -13.485 1.00 88.25 197 ASN A CA 1
ATOM 1567 C C . ASN A 1 197 ? 10.420 -14.628 -14.200 1.00 88.25 197 ASN A C 1
ATOM 1569 O O . ASN A 1 197 ? 9.998 -13.485 -13.996 1.00 88.25 197 ASN A O 1
ATOM 1573 N N . PRO A 1 198 ? 11.388 -14.875 -15.101 1.00 87.88 198 PRO A 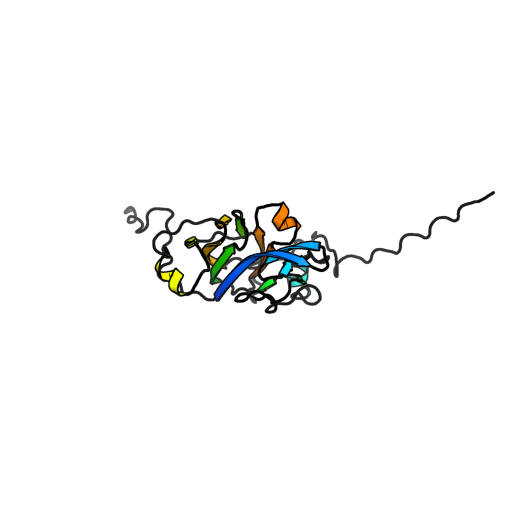N 1
ATOM 1574 C CA . PRO A 1 198 ? 11.883 -13.823 -15.973 1.00 87.88 198 PRO A CA 1
ATOM 1575 C C . PRO A 1 198 ? 10.742 -13.282 -16.854 1.00 87.88 198 PRO A C 1
ATOM 1577 O O . PRO A 1 198 ? 9.814 -14.032 -17.189 1.00 87.88 198 PRO A O 1
ATOM 1580 N N . PRO A 1 199 ? 10.800 -12.002 -17.263 1.00 89.50 199 PRO A N 1
ATOM 1581 C CA . PRO A 1 199 ? 9.848 -11.448 -18.214 1.00 89.50 199 PRO A CA 1
ATOM 1582 C C . PRO A 1 199 ? 9.763 -12.304 -19.491 1.00 89.50 199 PRO A C 1
ATOM 1584 O O . PRO A 1 199 ? 10.800 -12.748 -19.992 1.00 89.50 199 PRO A O 1
ATOM 1587 N N . PRO A 1 200 ? 8.558 -12.533 -20.048 1.00 92.19 200 PRO A N 1
ATOM 1588 C CA . PRO A 1 200 ? 8.410 -13.207 -21.334 1.00 92.19 200 PRO A CA 1
ATOM 1589 C C . PRO A 1 200 ? 9.162 -12.473 -22.453 1.00 92.19 200 PRO A C 1
ATOM 1591 O O . PRO A 1 200 ? 9.175 -11.245 -22.487 1.00 92.19 200 PRO A O 1
ATOM 1594 N N . GLU A 1 201 ? 9.713 -13.210 -23.421 1.00 91.81 201 GLU A N 1
ATOM 1595 C CA . GLU A 1 201 ? 10.462 -12.629 -24.554 1.00 91.81 201 GLU A CA 1
ATOM 1596 C C . GLU A 1 201 ? 9.620 -11.679 -25.423 1.00 91.81 201 GLU A C 1
ATOM 1598 O O . GLU A 1 201 ? 10.156 -10.814 -26.107 1.00 91.81 201 GLU A O 1
ATOM 1603 N N . ASN A 1 202 ? 8.295 -11.829 -25.392 1.00 92.75 202 ASN A N 1
ATOM 1604 C CA . ASN A 1 202 ? 7.339 -11.014 -26.136 1.00 92.75 202 ASN A CA 1
ATOM 1605 C C . ASN A 1 202 ? 6.665 -9.930 -25.276 1.00 92.75 202 ASN A C 1
ATOM 1607 O O . ASN A 1 202 ? 5.576 -9.467 -25.628 1.00 92.75 202 ASN A O 1
ATOM 1611 N N . ILE A 1 203 ? 7.251 -9.563 -24.132 1.00 92.81 203 ILE A N 1
ATOM 1612 C CA . ILE A 1 203 ? 6.709 -8.497 -23.287 1.00 92.81 203 ILE A CA 1
ATOM 1613 C C . ILE A 1 203 ? 6.710 -7.160 -24.040 1.00 92.81 203 ILE A C 1
ATOM 1615 O O . ILE A 1 203 ? 7.675 -6.800 -24.713 1.00 92.81 203 ILE A O 1
ATOM 1619 N N . LEU A 1 204 ? 5.607 -6.419 -23.937 1.00 92.44 204 LEU A N 1
ATOM 1620 C CA . LEU A 1 204 ? 5.512 -5.078 -24.507 1.00 92.44 204 LEU A CA 1
ATOM 1621 C C . LEU A 1 204 ? 6.251 -4.087 -23.606 1.00 92.44 204 LEU A C 1
ATOM 1623 O O . LEU A 1 204 ? 6.092 -4.117 -22.385 1.00 92.44 204 LEU A O 1
ATOM 1627 N N . LEU A 1 205 ? 7.026 -3.196 -24.220 1.00 92.94 205 LEU A N 1
ATOM 1628 C CA . LEU A 1 205 ? 7.776 -2.151 -23.530 1.00 92.94 205 LEU A CA 1
ATOM 1629 C C . LEU A 1 205 ? 7.132 -0.781 -23.773 1.00 92.94 205 LEU A C 1
ATOM 1631 O O . LEU A 1 205 ? 6.635 -0.502 -24.865 1.00 92.94 205 LEU A O 1
ATOM 1635 N N . CYS A 1 206 ? 7.148 0.078 -22.757 1.00 92.19 206 CYS A N 1
ATOM 1636 C CA . CYS A 1 206 ? 6.692 1.465 -22.838 1.00 92.19 206 CYS A CA 1
ATOM 1637 C C . CYS A 1 206 ? 7.412 2.339 -21.798 1.00 92.19 206 CYS A C 1
ATOM 1639 O O . CYS A 1 206 ? 8.235 1.842 -21.022 1.00 92.19 206 CYS A O 1
ATOM 1641 N N . GLY A 1 207 ? 7.133 3.644 -21.815 1.00 92.50 207 GLY A N 1
ATOM 1642 C CA . GLY A 1 207 ? 7.839 4.618 -20.985 1.00 92.50 207 GLY A CA 1
ATOM 1643 C C . GLY A 1 207 ? 9.322 4.674 -21.351 1.00 92.50 207 GLY A C 1
ATOM 1644 O O . GLY A 1 207 ? 9.664 4.743 -22.530 1.00 92.50 207 GLY A O 1
ATOM 1645 N N . GLU A 1 208 ? 10.199 4.583 -20.353 1.00 91.81 208 GLU A N 1
ATOM 1646 C CA . GLU A 1 208 ? 11.662 4.625 -20.525 1.00 91.81 208 GLU A CA 1
ATOM 1647 C C . GLU A 1 208 ? 12.225 3.491 -21.401 1.00 91.81 208 GLU A C 1
ATOM 1649 O O . GLU A 1 208 ? 13.320 3.623 -21.944 1.00 91.81 208 GLU A O 1
ATOM 1654 N N . PHE A 1 209 ? 11.480 2.391 -21.559 1.00 91.50 209 PHE A N 1
ATOM 1655 C CA . PHE A 1 209 ? 11.894 1.226 -22.351 1.00 91.50 209 PHE A CA 1
ATOM 1656 C C . PHE A 1 209 ? 11.159 1.104 -23.689 1.00 91.50 209 PHE A C 1
ATOM 1658 O O . PHE A 1 209 ? 11.405 0.160 -24.438 1.00 91.50 209 PHE A O 1
ATOM 1665 N N . GLY A 1 210 ? 10.225 2.014 -23.980 1.00 84.62 210 GLY A N 1
ATOM 1666 C CA . GLY A 1 210 ? 9.532 2.035 -25.264 1.00 84.62 210 GLY A CA 1
ATOM 1667 C C . GLY A 1 210 ? 10.463 2.463 -26.397 1.00 84.62 210 GLY A C 1
ATOM 1668 O O . GLY A 1 210 ? 11.410 3.222 -26.187 1.00 84.62 210 GLY A O 1
ATOM 1669 N N . GLU A 1 211 ? 10.177 2.014 -27.620 1.00 77.94 211 GLU A N 1
ATOM 1670 C CA . GLU A 1 211 ? 10.841 2.595 -28.786 1.00 77.94 211 GLU A CA 1
ATOM 1671 C C . GLU A 1 211 ? 10.503 4.091 -28.888 1.00 77.94 211 GLU A C 1
ATOM 1673 O O . GLU A 1 211 ? 9.353 4.481 -28.643 1.00 77.94 211 GLU A O 1
ATOM 1678 N N . PRO A 1 212 ? 11.471 4.949 -29.253 1.00 69.75 212 PRO A N 1
ATOM 1679 C CA . PRO A 1 212 ? 11.200 6.363 -29.432 1.00 69.75 212 PRO A CA 1
ATOM 1680 C C . PRO A 1 212 ? 10.115 6.541 -30.493 1.00 69.75 212 PRO A C 1
ATOM 1682 O O . PRO A 1 212 ? 10.242 6.060 -31.620 1.00 69.75 212 PRO A O 1
ATOM 1685 N N . VAL A 1 213 ? 9.045 7.256 -30.137 1.00 65.25 213 VAL A N 1
ATOM 1686 C CA . VAL A 1 213 ? 8.014 7.648 -31.099 1.00 65.25 213 VAL A CA 1
ATOM 1687 C C . VAL A 1 213 ? 8.706 8.489 -32.167 1.00 65.25 213 VAL A C 1
ATOM 1689 O O . VAL A 1 213 ? 9.156 9.603 -31.887 1.00 65.25 213 VAL A O 1
ATOM 1692 N N . ALA A 1 214 ? 8.837 7.947 -33.381 1.00 62.09 214 ALA A N 1
ATOM 1693 C CA . ALA A 1 214 ? 9.350 8.710 -34.508 1.00 62.09 214 ALA A CA 1
ATOM 1694 C C . ALA A 1 214 ? 8.509 9.994 -34.627 1.00 62.09 214 ALA A C 1
ATOM 1696 O O . ALA A 1 214 ? 7.277 9.905 -34.560 1.00 62.09 214 ALA A O 1
ATOM 1697 N N . PRO A 1 215 ? 9.126 11.185 -34.754 1.00 63.97 215 PRO A N 1
ATOM 1698 C CA . PRO A 1 215 ? 8.363 12.415 -34.890 1.00 63.97 215 PRO A CA 1
ATOM 1699 C C . PRO A 1 215 ? 7.387 12.246 -36.052 1.00 63.97 215 PRO A C 1
ATOM 1701 O O . PRO A 1 215 ? 7.784 11.814 -37.137 1.00 63.97 215 PRO A O 1
ATOM 1704 N N . GLY A 1 216 ? 6.104 12.526 -35.794 1.00 64.19 216 GLY A N 1
ATOM 1705 C CA . GLY A 1 216 ? 5.057 12.402 -36.802 1.00 64.19 216 GLY A CA 1
ATOM 1706 C C . GLY A 1 216 ? 5.495 13.100 -38.085 1.00 64.19 216 GLY A C 1
ATOM 1707 O O . GLY A 1 216 ? 6.036 14.208 -38.035 1.00 64.19 216 GLY A O 1
ATOM 1708 N N . SER A 1 217 ? 5.318 12.428 -39.224 1.00 69.56 217 SER A N 1
ATOM 1709 C CA . SER A 1 217 ? 5.656 12.987 -40.532 1.00 69.56 217 SER A CA 1
ATOM 1710 C C . SER A 1 217 ? 5.053 14.382 -40.657 1.00 69.56 217 SER A C 1
ATOM 1712 O O . SER A 1 217 ? 3.875 14.566 -40.337 1.00 69.56 217 SER A O 1
ATOM 1714 N N . ALA A 1 218 ? 5.864 15.352 -41.097 1.00 70.62 218 ALA A N 1
ATOM 1715 C CA . ALA A 1 218 ? 5.403 16.714 -41.327 1.00 70.62 218 ALA A CA 1
ATOM 1716 C C . ALA A 1 218 ? 4.095 16.680 -42.140 1.00 70.62 218 ALA A C 1
ATOM 1718 O O . ALA A 1 218 ? 4.006 15.884 -43.081 1.00 70.62 218 ALA A O 1
ATOM 1719 N N . PRO A 1 219 ? 3.078 17.484 -41.774 1.00 70.88 219 PRO A N 1
ATOM 1720 C CA . PRO A 1 219 ? 1.828 17.510 -42.517 1.00 70.88 219 PRO A CA 1
ATOM 1721 C C . PRO A 1 219 ? 2.132 17.785 -43.990 1.00 70.88 219 PRO A C 1
ATOM 1723 O O . PRO A 1 219 ? 2.949 18.658 -44.300 1.00 70.88 219 PRO A O 1
ATOM 1726 N N . GLU A 1 220 ? 1.513 17.011 -44.886 1.00 72.94 220 GLU A N 1
ATOM 1727 C CA . GLU A 1 220 ? 1.689 17.205 -46.323 1.00 72.94 220 GLU A CA 1
ATOM 1728 C C . GLU A 1 220 ? 1.396 18.670 -46.675 1.00 72.94 220 GLU A C 1
ATOM 1730 O O . GLU A 1 220 ? 0.408 19.231 -46.180 1.00 72.94 220 GLU A O 1
ATOM 1735 N N . PRO A 1 221 ? 2.245 19.318 -47.494 1.00 67.94 221 PRO A N 1
ATOM 1736 C CA . PRO A 1 221 ? 1.996 20.686 -47.906 1.00 67.94 221 PRO A CA 1
ATOM 1737 C C . PRO A 1 221 ? 0.627 20.745 -48.580 1.00 67.94 221 PRO A C 1
ATOM 1739 O O . PRO A 1 221 ? 0.386 20.086 -49.591 1.00 67.94 221 PRO A O 1
ATOM 1742 N N . GLN A 1 222 ? -0.280 21.531 -47.999 1.00 67.44 222 GLN A N 1
ATOM 1743 C CA . GLN A 1 222 ? -1.566 21.803 -48.622 1.00 67.44 222 GLN A CA 1
ATOM 1744 C C . GLN A 1 222 ? -1.305 22.474 -49.972 1.00 67.44 222 GLN A C 1
ATOM 1746 O O . GLN A 1 222 ? -0.836 23.611 -50.031 1.00 67.44 222 GLN A O 1
ATOM 1751 N N . LEU A 1 223 ? -1.611 21.760 -51.056 1.00 66.56 223 LEU A N 1
ATOM 1752 C CA . LEU A 1 223 ? -1.713 22.331 -52.394 1.00 66.56 223 LEU A CA 1
ATOM 1753 C C . LEU A 1 223 ? -2.918 23.282 -52.412 1.00 66.56 223 LEU A C 1
ATOM 1755 O O . LEU A 1 223 ? -4.053 22.882 -52.671 1.00 66.56 223 LEU A O 1
ATOM 1759 N N . GLY A 1 224 ? -2.657 24.536 -52.049 1.00 63.19 224 GLY A N 1
ATOM 1760 C CA . GLY A 1 224 ? -3.566 25.662 -52.219 1.00 63.19 224 GLY A CA 1
ATOM 1761 C C . GLY A 1 224 ? -3.432 26.250 -53.623 1.00 63.19 224 GLY A C 1
ATOM 1762 O O . GLY A 1 224 ? -2.316 26.446 -54.102 1.00 63.19 224 GLY A O 1
ATOM 1763 N N . TRP A 1 225 ? -4.590 26.469 -54.247 1.00 48.56 225 TRP A N 1
ATOM 1764 C CA . TRP A 1 225 ? -4.832 26.994 -55.594 1.00 48.56 225 TRP A CA 1
ATOM 1765 C C . TRP A 1 225 ? -4.437 28.461 -55.770 1.00 48.56 225 TRP A C 1
ATOM 1767 O O . TRP A 1 225 ? -4.640 29.239 -54.809 1.00 48.56 225 TRP A O 1
#

Organism: Helianthus annuus (NCBI:txid4232)